Protein AF-A0AAV5RZG6-F1 (afdb_monomer)

InterPro domains:
  IPR038872 Putative glutathione transferase 3 [PTHR41807] (201-309)
  IPR060437 Glutathione transferase 3, N-terminal domain [PF27945] (36-92)

Foldseek 3Di:
DDDDDDDDDDDDDDDDDDDDPDPDDQDDQDFPPVDDLVVLVVVCVLVVVVDQPNVDDPVVSRVVVVVVCVPDPDDDPCPPRNVVCVVNVVVVVVSVVVVVPPDDDDDDDDDDDDDDDDDPDDVPPPPPPPPDPPVPPPPPPVVVVVVVVVVVVVVVVVVVVVCVVDLVNLVVVLVVVLVVLLVVCPVVDPCVVVVDDSVLLVVLCCCQQPVQLQVQQQVVVVVVPPPPDRGRQLSSLVRLLVSLVVLVVCVVVCVLVVLVVVVVVCVVPDDPPVVVVSSSSPSSNVSCVRCPCSSNVSSVVSNVSSVVVD

Structure (mmCIF, N/CA/C/O backbone):
data_AF-A0AAV5RZG6-F1
#
_entry.id   AF-A0AAV5RZG6-F1
#
loop_
_atom_site.group_PDB
_atom_site.id
_atom_site.type_symbol
_atom_site.label_atom_id
_atom_site.label_alt_id
_atom_site.label_comp_id
_atom_site.label_asym_id
_atom_site.label_entity_id
_atom_site.label_seq_id
_atom_site.pdbx_PDB_ins_code
_atom_site.Cartn_x
_atom_site.Cartn_y
_atom_site.Cartn_z
_atom_site.occupancy
_atom_site.B_iso_or_equiv
_atom_site.auth_seq_id
_atom_site.auth_comp_id
_atom_site.auth_asym_id
_atom_site.auth_atom_id
_atom_site.pdbx_PDB_model_num
ATOM 1 N N . MET A 1 1 ? 45.352 74.562 26.038 1.00 40.91 1 MET A N 1
ATOM 2 C CA . MET A 1 1 ? 44.281 75.303 26.742 1.00 40.91 1 MET A CA 1
ATOM 3 C C . MET A 1 1 ? 43.444 74.255 27.461 1.00 40.91 1 MET A C 1
ATOM 5 O O . MET A 1 1 ? 42.772 73.487 26.802 1.00 40.91 1 MET A O 1
ATOM 9 N N . SER A 1 2 ? 43.844 73.895 28.676 1.00 39.34 2 SER A N 1
ATOM 10 C CA . SER A 1 2 ? 43.357 74.455 29.948 1.00 39.34 2 SER A CA 1
ATOM 11 C C . SER A 1 2 ? 42.130 73.689 30.461 1.00 39.34 2 SER A C 1
ATOM 13 O O . SER A 1 2 ? 41.014 73.928 30.022 1.00 39.34 2 SER A O 1
ATOM 15 N N . SER A 1 3 ? 42.383 72.803 31.431 1.00 46.75 3 SER A N 1
ATOM 16 C CA . SER A 1 3 ? 41.514 72.546 32.599 1.00 46.75 3 SER A CA 1
ATOM 17 C C . SER A 1 3 ? 41.038 73.881 33.223 1.00 46.75 3 SER A C 1
ATOM 19 O O . SER A 1 3 ? 41.728 74.883 32.983 1.00 46.75 3 SER A O 1
ATOM 21 N N . PRO A 1 4 ? 39.961 73.961 34.050 1.00 56.34 4 PRO A N 1
ATOM 22 C CA . PRO A 1 4 ? 39.806 73.105 35.240 1.00 56.34 4 PRO A CA 1
ATOM 23 C C . PRO A 1 4 ? 38.386 72.823 35.806 1.00 56.34 4 PRO A C 1
ATOM 25 O O . PRO A 1 4 ? 37.400 73.483 35.503 1.00 56.34 4 PRO A O 1
ATOM 28 N N . ALA A 1 5 ? 38.382 71.808 36.680 1.00 47.78 5 ALA A N 1
ATOM 29 C CA . ALA A 1 5 ? 37.667 71.586 37.947 1.00 47.78 5 ALA A CA 1
ATOM 30 C C . ALA A 1 5 ? 36.503 72.497 38.390 1.00 47.78 5 ALA A C 1
ATOM 32 O O . ALA A 1 5 ? 36.637 73.720 38.407 1.00 47.78 5 ALA A O 1
ATOM 33 N N . LYS A 1 6 ? 35.488 71.875 39.022 1.00 49.34 6 LYS A N 1
ATOM 34 C CA . LYS A 1 6 ? 35.091 72.253 40.392 1.00 49.34 6 LYS A CA 1
ATOM 35 C C . LYS A 1 6 ? 34.255 71.185 41.113 1.00 49.34 6 LYS A C 1
ATOM 37 O O . LYS A 1 6 ? 33.192 70.796 40.643 1.00 49.34 6 LYS A O 1
ATOM 42 N N . ASP A 1 7 ? 34.757 70.790 42.278 1.00 44.44 7 ASP A N 1
ATOM 43 C CA . ASP A 1 7 ? 34.074 70.089 43.367 1.00 44.44 7 ASP A CA 1
ATOM 44 C C . ASP A 1 7 ? 32.885 70.893 43.910 1.00 44.44 7 ASP A C 1
ATOM 46 O O . ASP A 1 7 ? 32.952 72.122 43.899 1.00 44.44 7 ASP A O 1
ATOM 50 N N . THR A 1 8 ? 31.876 70.240 44.506 1.00 55.81 8 THR A N 1
ATOM 51 C CA . THR A 1 8 ? 31.272 70.684 45.784 1.00 55.81 8 THR A CA 1
ATOM 52 C C . THR A 1 8 ? 30.542 69.521 46.473 1.00 55.81 8 THR A C 1
ATOM 54 O O . THR A 1 8 ? 29.760 68.795 45.867 1.00 55.81 8 THR A O 1
ATOM 57 N N . SER A 1 9 ? 30.849 69.375 47.758 1.00 41.28 9 SER A N 1
ATOM 58 C CA . SER A 1 9 ? 30.349 68.441 48.763 1.00 41.28 9 SER A CA 1
ATOM 59 C C . SER A 1 9 ? 29.007 68.860 49.384 1.00 41.28 9 SER A C 1
ATOM 61 O O . SER A 1 9 ? 28.652 70.031 49.328 1.00 41.28 9 SER A O 1
ATOM 63 N N . MET A 1 10 ? 28.317 67.913 50.040 1.00 44.84 10 MET A N 1
ATOM 64 C CA . MET A 1 10 ? 27.645 68.012 51.362 1.00 44.84 10 MET A CA 1
ATOM 65 C C . MET A 1 10 ? 26.737 66.773 51.537 1.00 44.84 10 MET A C 1
ATOM 67 O O . MET A 1 10 ? 25.896 66.505 50.695 1.00 44.84 10 MET A O 1
ATOM 71 N N . SER A 1 11 ? 27.029 65.850 52.460 1.00 35.28 11 SER A N 1
ATOM 72 C CA . SER A 1 11 ? 26.719 65.892 53.904 1.00 35.28 11 SER A CA 1
ATOM 73 C C . SER A 1 11 ? 25.232 65.668 54.218 1.00 35.28 11 SER A C 1
ATOM 75 O O . SER A 1 11 ? 24.450 66.594 54.047 1.00 35.28 11 SER A O 1
ATOM 77 N N . ALA A 1 12 ? 24.877 64.499 54.775 1.00 36.50 12 ALA A N 1
ATOM 78 C CA . ALA A 1 12 ? 24.327 64.351 56.139 1.00 36.50 12 ALA A CA 1
ATOM 79 C C . ALA A 1 12 ? 23.533 63.039 56.355 1.00 36.50 12 ALA A C 1
ATOM 81 O O . ALA A 1 12 ? 22.759 62.621 55.505 1.00 36.50 12 ALA A O 1
ATOM 82 N N . ALA A 1 13 ? 23.679 62.519 57.582 1.00 38.66 13 ALA A N 1
ATOM 83 C CA . ALA A 1 13 ? 22.703 61.774 58.390 1.00 38.66 13 ALA A CA 1
ATOM 84 C C . ALA A 1 13 ? 22.398 60.285 58.089 1.00 38.66 13 ALA A C 1
ATOM 86 O O . ALA A 1 13 ? 21.570 59.935 57.260 1.00 38.66 13 ALA A O 1
ATOM 87 N N . SER A 1 14 ? 23.002 59.428 58.922 1.00 40.19 14 SER A N 1
ATOM 88 C CA . SER A 1 14 ? 22.380 58.230 59.526 1.00 40.19 14 SER A CA 1
ATOM 89 C C . SER A 1 14 ? 21.336 58.700 60.568 1.00 40.19 14 SER A C 1
ATOM 91 O O . SER A 1 14 ? 21.609 59.750 61.170 1.00 40.19 14 SER A O 1
ATOM 93 N N . PRO A 1 15 ? 20.172 58.041 60.804 1.00 46.91 15 PRO A N 1
ATOM 94 C CA . PRO A 1 15 ? 20.134 56.806 61.612 1.00 46.91 15 PRO A CA 1
ATOM 95 C C . PRO A 1 15 ? 18.955 55.819 61.372 1.00 46.91 15 PRO A C 1
ATOM 97 O O . PRO A 1 15 ? 17.968 56.142 60.720 1.00 46.91 15 PRO A O 1
ATOM 100 N N . ALA A 1 16 ? 19.065 54.675 62.063 1.00 36.16 16 ALA A N 1
ATOM 101 C CA . ALA A 1 16 ? 18.002 53.828 62.629 1.00 36.16 16 ALA A CA 1
ATOM 102 C C . ALA A 1 16 ? 17.304 52.774 61.741 1.00 36.16 16 ALA A C 1
ATOM 104 O O . ALA A 1 16 ? 16.459 53.075 60.905 1.00 36.16 16 ALA A O 1
ATOM 105 N N . ASP A 1 17 ? 17.672 51.516 62.012 1.00 38.97 17 ASP A N 1
ATOM 106 C CA . ASP A 1 17 ? 16.800 50.403 62.420 1.00 38.97 17 ASP A CA 1
ATOM 107 C C . ASP A 1 17 ? 15.308 50.479 62.047 1.00 38.97 17 ASP A C 1
ATOM 109 O O . ASP A 1 17 ? 14.550 51.242 62.645 1.00 38.97 17 ASP A O 1
ATOM 113 N N . ALA A 1 18 ? 14.879 49.580 61.156 1.00 39.88 18 ALA A N 1
ATOM 114 C CA . ALA A 1 18 ? 13.537 48.996 61.171 1.00 39.88 18 ALA A CA 1
ATOM 115 C C . ALA A 1 18 ? 13.514 47.683 60.363 1.00 39.88 18 ALA A C 1
ATOM 117 O O . ALA A 1 18 ? 13.636 47.683 59.140 1.00 39.88 18 ALA A O 1
ATOM 118 N N . ASP A 1 19 ? 13.375 46.581 61.097 1.00 35.12 19 ASP A N 1
ATOM 119 C CA . ASP A 1 19 ? 12.619 45.373 60.763 1.00 35.12 19 ASP A CA 1
ATOM 120 C C . ASP A 1 19 ? 12.849 44.702 59.399 1.00 35.12 19 ASP A C 1
ATOM 122 O O . ASP A 1 19 ? 12.161 44.929 58.403 1.00 35.12 19 ASP A O 1
ATOM 126 N N . SER A 1 20 ? 13.756 43.723 59.415 1.00 37.00 20 SER A N 1
ATOM 127 C CA . SER A 1 20 ? 13.771 42.603 58.478 1.00 37.00 20 SER A CA 1
ATOM 128 C C . SER A 1 20 ? 12.498 41.766 58.653 1.00 37.00 20 SER A C 1
ATOM 130 O O . SER A 1 20 ? 12.458 40.820 59.445 1.00 37.00 20 SER A O 1
ATOM 132 N N . ALA A 1 21 ? 11.453 42.121 57.910 1.00 37.81 21 ALA A N 1
ATOM 133 C CA . ALA A 1 21 ? 10.299 41.265 57.692 1.00 37.81 21 ALA A CA 1
ATOM 134 C C . ALA A 1 21 ? 10.756 40.019 56.918 1.00 37.81 21 ALA A C 1
ATOM 136 O O . ALA A 1 21 ? 10.977 40.046 55.708 1.00 37.81 21 ALA A O 1
ATOM 137 N N . SER A 1 22 ? 10.943 38.938 57.673 1.00 36.41 22 SER A N 1
ATOM 138 C CA . SER A 1 22 ? 11.091 37.574 57.185 1.00 36.41 22 SER A CA 1
ATOM 139 C C . SER A 1 22 ? 9.881 37.229 56.318 1.00 36.41 22 SER A C 1
ATOM 141 O O . SER A 1 22 ? 8.756 37.117 56.808 1.00 36.41 22 SER A O 1
ATOM 143 N N . SER A 1 23 ? 10.103 37.116 55.010 1.00 38.22 23 SER A N 1
ATOM 144 C CA . SER A 1 23 ? 9.117 36.602 54.071 1.00 38.22 23 SER A CA 1
ATOM 145 C C . SER A 1 23 ? 8.980 35.102 54.316 1.00 38.22 23 SER A C 1
ATOM 147 O O . SER A 1 23 ? 9.777 34.313 53.806 1.00 38.22 23 SER A O 1
ATOM 149 N N . ALA A 1 24 ? 7.995 34.716 55.126 1.00 38.19 24 ALA A N 1
ATOM 150 C CA . ALA A 1 24 ? 7.557 33.333 55.238 1.00 38.19 24 ALA A CA 1
ATOM 151 C C . ALA A 1 24 ? 7.278 32.799 53.823 1.00 38.19 24 ALA A C 1
ATOM 153 O O . ALA A 1 24 ? 6.441 33.347 53.101 1.00 38.19 24 ALA A O 1
ATOM 154 N N . SER A 1 25 ? 8.034 31.787 53.389 1.00 44.34 25 SER A N 1
ATOM 155 C CA . SER A 1 25 ? 7.847 31.188 52.071 1.00 44.34 25 SER A CA 1
ATOM 156 C C . SER A 1 25 ? 6.483 30.509 52.032 1.00 44.34 25 SER A C 1
ATOM 158 O O . SER A 1 25 ? 6.233 29.582 52.804 1.00 44.34 25 SER A O 1
ATOM 160 N N . ALA A 1 26 ? 5.615 30.978 51.137 1.00 48.66 26 ALA A N 1
ATOM 161 C CA . ALA A 1 26 ? 4.350 30.330 50.832 1.00 48.66 26 ALA A CA 1
ATOM 162 C C . ALA A 1 26 ? 4.581 28.841 50.490 1.00 48.66 26 ALA A C 1
ATOM 164 O O . ALA A 1 26 ? 5.621 28.504 49.911 1.00 48.66 26 ALA A O 1
ATOM 165 N N . PRO A 1 27 ? 3.644 27.944 50.841 1.00 49.84 27 PRO A N 1
ATOM 166 C CA . PRO A 1 27 ? 3.725 26.544 50.445 1.00 49.84 27 PRO A CA 1
ATOM 167 C C . PRO A 1 27 ? 3.861 26.445 48.923 1.00 49.84 27 PRO A C 1
ATOM 169 O O . PRO A 1 27 ? 3.192 27.163 48.178 1.00 49.84 27 PRO A O 1
ATOM 172 N N . ALA A 1 28 ? 4.780 25.591 48.468 1.00 55.75 28 ALA A N 1
ATOM 173 C CA . ALA A 1 28 ? 5.092 25.464 47.053 1.00 55.75 28 ALA A CA 1
ATOM 174 C C . ALA A 1 28 ? 3.819 25.103 46.259 1.00 55.75 28 ALA A C 1
ATOM 176 O O . ALA A 1 28 ? 3.110 24.173 46.658 1.00 55.75 28 ALA A O 1
ATOM 177 N N . PRO A 1 29 ? 3.523 25.810 45.153 1.00 64.44 29 PRO A N 1
ATOM 178 C CA . PRO A 1 29 ? 2.353 25.519 44.341 1.00 64.44 29 PRO A CA 1
ATOM 179 C C . PRO A 1 29 ? 2.438 24.087 43.806 1.00 64.44 29 PRO A C 1
ATOM 181 O O . PRO A 1 29 ? 3.504 23.617 43.390 1.00 64.44 29 PRO A O 1
ATOM 184 N N . TYR A 1 30 ? 1.308 23.380 43.842 1.00 74.75 30 TYR A N 1
ATOM 185 C CA . TYR A 1 30 ? 1.183 22.085 43.186 1.00 74.75 30 TYR A CA 1
ATOM 186 C C . TYR A 1 30 ? 1.532 22.247 41.707 1.00 74.75 30 TYR A C 1
ATOM 188 O O . TYR A 1 30 ? 1.052 23.173 41.064 1.00 74.75 30 TYR A O 1
ATOM 196 N N . SER A 1 31 ? 2.356 21.346 41.171 1.00 79.25 31 SER A N 1
ATOM 197 C CA . SER A 1 31 ? 2.855 21.473 39.804 1.00 79.25 31 SER A CA 1
ATOM 198 C C . SER A 1 31 ? 2.463 20.283 38.937 1.00 79.25 31 SER A C 1
ATOM 200 O O . SER A 1 31 ? 2.788 19.127 39.241 1.00 79.25 31 SER A O 1
ATOM 202 N N . PHE A 1 32 ? 1.879 20.565 37.771 1.00 87.94 32 PHE A N 1
ATOM 203 C CA . PHE A 1 32 ? 1.478 19.562 36.769 1.00 87.94 32 PHE A CA 1
ATOM 204 C C . PHE A 1 32 ? 2.663 18.930 36.004 1.00 87.94 32 PHE A C 1
ATOM 206 O O . PHE A 1 32 ? 2.512 18.321 34.943 1.00 87.94 32 PHE A O 1
ATOM 213 N N . LYS A 1 33 ? 3.889 19.021 36.537 1.00 88.19 33 LYS A N 1
ATOM 214 C CA . LYS A 1 33 ? 5.113 18.483 35.913 1.00 88.19 33 LYS A CA 1
ATOM 215 C C . LYS A 1 33 ? 5.059 16.981 35.632 1.00 88.19 33 LYS A C 1
ATOM 217 O O . LYS A 1 33 ? 5.720 16.534 34.693 1.00 88.19 33 LYS A O 1
ATOM 222 N N . HIS A 1 34 ? 4.285 16.213 36.392 1.00 88.75 34 HIS A N 1
ATOM 223 C CA . HIS A 1 34 ? 4.163 14.762 36.230 1.00 88.75 34 HIS A CA 1
ATOM 224 C C . HIS 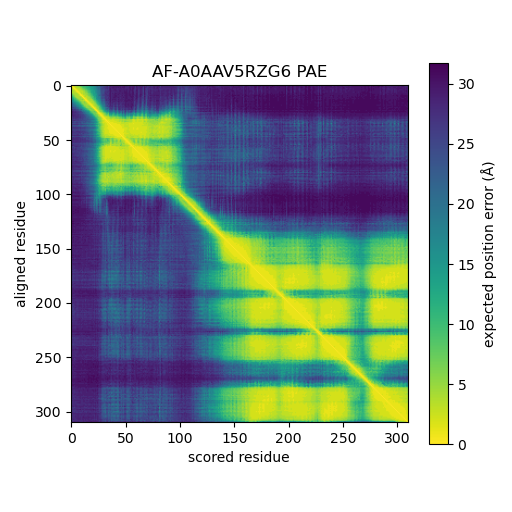A 1 34 ? 3.205 14.342 35.097 1.00 88.75 34 HIS A C 1
ATOM 226 O O . HIS A 1 34 ? 3.329 13.227 34.597 1.00 88.75 34 HIS A O 1
ATOM 232 N N . TRP A 1 35 ? 2.337 15.237 34.615 1.00 92.06 35 TRP A N 1
ATOM 233 C CA . TRP A 1 35 ? 1.329 14.929 33.592 1.00 92.06 35 TRP A CA 1
ATOM 234 C C . TRP A 1 35 ? 1.920 14.856 32.185 1.00 92.06 35 TRP A C 1
ATOM 236 O O . TRP A 1 35 ? 2.884 15.558 31.851 1.00 92.06 35 TRP A O 1
ATOM 246 N N . LYS A 1 36 ? 1.360 14.024 31.308 1.00 93.75 36 LYS A N 1
ATOM 247 C CA . LYS A 1 36 ? 1.762 13.982 29.891 1.00 93.75 36 LYS A CA 1
ATOM 248 C C . LYS A 1 36 ? 1.160 15.168 29.135 1.00 93.75 36 LYS A C 1
ATOM 250 O O . LYS A 1 36 ? 0.104 15.679 29.480 1.00 93.75 36 LYS A O 1
ATOM 255 N N . LYS A 1 37 ? 1.807 15.593 28.039 1.00 91.94 37 LYS A N 1
ATOM 256 C CA . LYS A 1 37 ? 1.306 16.713 27.212 1.00 91.94 37 LYS A CA 1
ATOM 257 C C . LYS A 1 37 ? -0.120 16.459 26.697 1.00 91.94 37 LYS A C 1
ATOM 259 O O . LYS A 1 37 ? -0.892 17.400 26.604 1.00 91.94 37 LYS A O 1
ATOM 264 N N . VAL A 1 38 ? -0.445 15.209 26.362 1.00 92.38 38 VAL A N 1
ATOM 265 C CA . VAL A 1 38 ? -1.776 14.829 25.860 1.00 92.38 38 VAL A CA 1
ATOM 266 C C . VAL A 1 38 ? -2.848 15.030 26.932 1.00 92.38 38 VAL A C 1
ATOM 268 O O . VAL A 1 38 ? -3.869 15.627 26.630 1.00 92.38 38 VAL A O 1
ATOM 271 N N . GLU A 1 39 ? -2.575 14.625 28.176 1.00 92.44 39 GLU A N 1
ATOM 272 C CA . GLU A 1 39 ? -3.487 14.792 29.321 1.00 92.44 39 GLU A CA 1
ATOM 273 C C . GLU A 1 39 ? -3.735 16.281 29.616 1.00 92.44 39 GLU A C 1
ATOM 275 O O . GLU A 1 39 ? -4.870 16.697 29.809 1.00 92.44 39 GLU A O 1
ATOM 280 N N . LEU A 1 40 ? -2.690 17.115 29.544 1.00 91.88 40 LEU A N 1
ATOM 281 C CA . LEU A 1 40 ? -2.829 18.569 29.705 1.00 91.88 40 LEU A CA 1
ATOM 282 C C . LEU A 1 40 ? -3.693 19.205 28.607 1.00 91.88 40 LEU A C 1
ATOM 284 O O . LEU A 1 40 ? -4.503 20.078 28.892 1.00 91.88 40 LEU A O 1
ATOM 288 N N . VAL A 1 41 ? -3.523 18.783 27.350 1.00 91.00 41 VAL A N 1
ATOM 289 C CA . VAL A 1 41 ? -4.341 19.287 26.234 1.00 91.00 41 VAL A CA 1
ATOM 290 C C . VAL A 1 41 ? -5.796 18.848 26.386 1.00 91.00 41 VAL A C 1
ATOM 292 O O . VAL A 1 41 ? -6.692 19.650 26.135 1.00 91.00 41 VAL A O 1
ATOM 295 N N . ASP A 1 42 ? -6.030 17.605 26.805 1.00 91.19 42 ASP A N 1
ATOM 296 C CA . ASP A 1 42 ? -7.378 17.078 27.019 1.00 91.19 42 ASP A CA 1
ATOM 297 C C . ASP A 1 42 ? -8.100 17.836 28.139 1.00 91.19 42 ASP A C 1
ATOM 299 O O . ASP A 1 42 ? -9.224 18.299 27.953 1.00 91.19 42 ASP A O 1
ATOM 303 N N . LEU A 1 43 ? -7.403 18.099 29.248 1.00 90.94 43 LEU A N 1
ATOM 304 C CA . LEU A 1 43 ? -7.918 18.912 30.347 1.00 90.94 43 LEU A CA 1
ATOM 305 C C . LEU A 1 43 ? -8.241 20.349 29.905 1.00 90.94 43 LEU A C 1
ATOM 307 O O . LEU A 1 43 ? -9.314 20.862 30.223 1.00 90.94 43 LEU A O 1
ATOM 311 N N . CYS A 1 44 ? -7.365 20.987 29.122 1.00 91.12 44 CYS A N 1
ATOM 312 C CA . CYS A 1 44 ? -7.633 22.317 28.569 1.00 91.12 44 CYS A CA 1
ATOM 313 C C . CYS A 1 44 ? -8.873 22.339 27.658 1.00 91.12 44 CYS A C 1
ATOM 315 O O . CYS A 1 44 ? -9.676 23.270 27.730 1.00 91.12 44 CYS A O 1
ATOM 317 N N . ASN A 1 45 ? -9.045 21.313 26.818 1.00 89.81 45 ASN A N 1
ATOM 318 C CA . ASN A 1 45 ? -10.220 21.182 25.954 1.00 89.81 45 ASN A CA 1
ATOM 319 C C . ASN A 1 45 ? -11.494 20.963 26.777 1.00 89.81 45 ASN A C 1
ATOM 321 O O . ASN A 1 45 ? -12.532 21.548 26.470 1.00 89.81 45 ASN A O 1
ATOM 325 N N . LYS A 1 46 ? -11.409 20.152 27.838 1.00 90.19 46 LYS A N 1
ATOM 326 C CA . LYS A 1 46 ? -12.520 19.860 28.750 1.00 90.19 46 LYS A CA 1
ATOM 327 C C . LYS A 1 46 ? -12.980 21.098 29.524 1.00 90.19 46 LYS A C 1
ATOM 329 O O . LYS A 1 46 ? -14.168 21.242 29.779 1.00 90.19 46 LYS A O 1
ATOM 334 N N . MET A 1 47 ? -12.063 22.012 29.848 1.00 87.38 47 MET A N 1
ATOM 335 C CA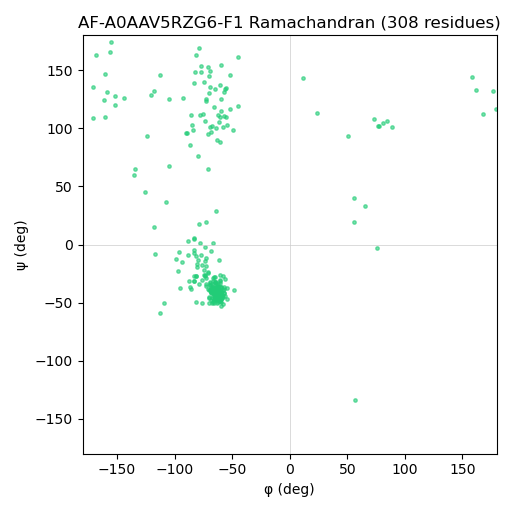 . MET A 1 47 ? -12.381 23.314 30.453 1.00 87.38 47 MET A CA 1
ATOM 336 C C . MET A 1 47 ? -12.796 24.389 29.433 1.00 87.38 47 MET A C 1
ATOM 338 O O . MET A 1 47 ? -13.000 25.537 29.813 1.00 87.38 47 MET A O 1
ATOM 342 N N . HIS A 1 48 ? -12.937 24.035 28.150 1.00 89.19 48 HIS A N 1
ATOM 343 C CA . HIS A 1 48 ? -13.321 24.951 27.071 1.00 89.19 48 HIS A CA 1
ATOM 344 C C . HIS A 1 48 ? -12.411 26.185 26.939 1.00 89.19 48 HIS A C 1
ATOM 346 O O . HIS A 1 48 ? -12.874 27.291 26.665 1.00 89.19 48 HIS A O 1
ATOM 352 N N . LEU A 1 49 ? -11.097 26.000 27.096 1.00 88.25 49 LEU A N 1
ATOM 353 C CA . LEU A 1 49 ? -10.121 27.055 26.827 1.00 88.25 49 LEU A CA 1
ATOM 354 C C . LEU A 1 49 ? -9.991 27.248 25.306 1.00 88.25 49 LEU A C 1
ATOM 356 O O . LEU A 1 49 ? -9.421 26.409 24.612 1.00 88.25 49 LEU A O 1
ATOM 360 N N . GLU A 1 50 ? -10.544 28.338 24.770 1.00 78.19 50 GLU A N 1
ATOM 361 C CA . GLU A 1 50 ? -10.591 28.583 23.316 1.00 78.19 50 GLU A CA 1
ATOM 362 C C . GLU A 1 50 ? -9.209 28.915 22.710 1.00 78.19 50 GLU A C 1
ATOM 364 O O . GLU A 1 50 ? -8.958 28.622 21.541 1.00 78.19 50 GLU A O 1
ATOM 369 N N . ASP A 1 51 ? -8.277 29.428 23.521 1.00 81.19 51 ASP A N 1
ATOM 370 C CA . ASP A 1 51 ? -6.963 29.923 23.085 1.00 81.19 51 ASP A CA 1
ATOM 371 C C . ASP A 1 51 ? -5.791 29.003 23.478 1.00 81.19 51 ASP A C 1
ATOM 373 O O . ASP A 1 51 ? -4.700 29.463 23.822 1.00 81.19 51 ASP A O 1
ATOM 377 N N . VAL A 1 52 ? -5.980 27.680 23.456 1.00 79.12 52 VAL A N 1
ATOM 378 C CA . VAL A 1 52 ? -4.920 26.751 23.886 1.00 79.12 52 VAL A CA 1
ATOM 379 C C . VAL A 1 52 ? -3.799 26.692 22.848 1.00 79.12 52 VAL A C 1
ATOM 381 O O . VAL A 1 52 ? -4.018 26.294 21.697 1.00 79.12 52 VAL A O 1
ATOM 384 N N . PRO A 1 53 ? -2.546 26.972 23.235 1.00 78.62 53 PRO A N 1
ATOM 385 C CA . PRO A 1 53 ? -1.422 26.876 22.324 1.00 78.62 53 PRO A CA 1
ATOM 386 C C . PRO A 1 53 ? -0.974 25.409 22.161 1.00 78.62 53 PRO A C 1
ATOM 388 O O . PRO A 1 53 ? 0.057 24.978 22.673 1.00 78.62 53 PRO A O 1
ATOM 391 N N . ILE A 1 54 ? -1.727 24.609 21.396 1.00 81.38 54 ILE A N 1
ATOM 392 C CA . ILE A 1 54 ? -1.501 23.153 21.210 1.00 81.38 54 ILE A CA 1
ATOM 393 C C . ILE A 1 54 ? -0.080 22.845 20.681 1.00 81.38 54 ILE A C 1
ATOM 395 O O . ILE A 1 54 ? 0.521 21.802 20.977 1.00 81.38 54 ILE A O 1
ATOM 399 N N . LYS A 1 55 ? 0.500 23.775 19.912 1.00 86.75 55 LYS A N 1
ATOM 400 C CA . LYS A 1 55 ? 1.846 23.647 19.330 1.00 86.75 55 LYS A CA 1
ATOM 401 C C . LYS A 1 55 ? 2.979 23.955 20.313 1.00 86.75 55 LYS A C 1
ATOM 403 O O . LYS A 1 55 ? 4.116 23.584 20.028 1.00 86.75 55 LYS A O 1
ATOM 408 N N . GLU A 1 56 ? 2.691 24.557 21.463 1.00 90.75 56 GLU A N 1
ATOM 409 C CA . GLU A 1 56 ? 3.720 25.003 22.402 1.00 90.75 56 GLU A CA 1
ATOM 410 C C . GLU A 1 56 ? 4.308 23.871 23.253 1.00 90.75 56 GLU A C 1
ATOM 412 O O . GLU A 1 56 ? 3.866 22.711 23.248 1.00 90.75 56 GLU A O 1
ATOM 417 N N . LYS A 1 57 ? 5.393 24.198 23.956 1.00 92.06 57 LYS A N 1
ATOM 418 C CA . LYS A 1 57 ? 6.088 23.274 24.859 1.00 92.06 57 LYS A CA 1
ATOM 419 C C . LYS A 1 57 ? 5.230 22.983 26.092 1.00 92.06 57 LY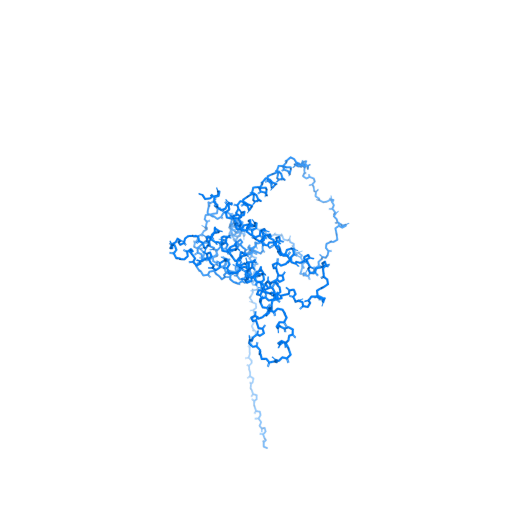S A C 1
ATOM 421 O O . LYS A 1 57 ? 4.522 23.851 26.582 1.00 92.06 57 LYS A O 1
ATOM 426 N N . LYS A 1 58 ? 5.381 21.777 26.653 1.00 92.50 58 LYS A N 1
ATOM 427 C CA . LYS A 1 58 ? 4.682 21.328 27.875 1.00 92.50 58 LYS A CA 1
ATOM 428 C C . LYS A 1 58 ? 4.750 22.348 29.024 1.00 92.50 58 LYS A C 1
ATOM 430 O O . LYS A 1 58 ? 3.754 22.528 29.700 1.00 92.50 58 LYS A O 1
ATOM 435 N N . ALA A 1 59 ? 5.891 23.013 29.221 1.00 91.38 59 ALA A N 1
ATOM 436 C CA . ALA A 1 59 ? 6.049 24.020 30.273 1.00 91.38 59 ALA A CA 1
ATOM 437 C C . ALA A 1 59 ? 5.070 25.200 30.124 1.00 91.38 59 ALA A C 1
ATOM 439 O O . ALA A 1 59 ? 4.452 25.589 31.102 1.00 91.38 59 ALA A O 1
ATOM 440 N N . VAL A 1 60 ? 4.862 25.684 28.894 1.00 90.94 60 VAL A N 1
ATOM 441 C CA . VAL A 1 60 ? 3.941 26.794 28.597 1.00 90.94 60 VAL A CA 1
ATOM 442 C C . VAL A 1 60 ? 2.488 26.377 28.830 1.00 90.94 60 VAL A C 1
ATOM 444 O O . VAL A 1 60 ? 1.698 27.165 29.330 1.00 90.94 60 VAL A O 1
ATOM 447 N N . LEU A 1 61 ? 2.133 25.125 28.507 1.00 89.94 61 LEU A N 1
ATOM 448 C CA . LEU A 1 61 ? 0.795 24.598 28.803 1.00 89.94 61 LEU A CA 1
ATOM 449 C C . LEU A 1 61 ? 0.535 24.504 30.310 1.00 89.94 61 LEU A C 1
ATOM 451 O O . LEU A 1 61 ? -0.588 24.739 30.732 1.00 89.94 61 LEU A O 1
ATOM 455 N N . ILE A 1 62 ? 1.553 24.145 31.098 1.00 91.88 62 ILE A N 1
ATOM 456 C CA . ILE A 1 62 ? 1.435 24.067 32.558 1.00 91.88 62 ILE A CA 1
ATOM 457 C C . ILE A 1 62 ? 1.212 25.463 33.142 1.00 91.88 62 ILE A C 1
ATOM 459 O O . ILE A 1 62 ? 0.255 25.636 33.882 1.00 91.88 62 ILE A O 1
ATOM 463 N N . GLU A 1 63 ? 2.033 26.448 32.763 1.00 91.25 63 GLU A N 1
ATOM 464 C CA . GLU A 1 63 ? 1.880 27.836 33.230 1.00 91.25 63 GLU A CA 1
ATOM 465 C C . GLU A 1 63 ? 0.504 28.403 32.857 1.00 91.25 63 GLU A C 1
ATOM 467 O O . GLU A 1 63 ? -0.198 28.926 33.712 1.00 91.25 63 GLU A O 1
ATOM 472 N N . PHE A 1 64 ? 0.064 28.208 31.609 1.00 91.00 64 PHE A N 1
ATOM 473 C CA . PHE A 1 64 ? -1.250 28.668 31.150 1.00 91.00 64 PHE A CA 1
ATOM 474 C C . PHE A 1 64 ? -2.414 28.029 31.922 1.00 91.00 64 PHE A C 1
ATOM 476 O O . PHE A 1 64 ? -3.400 28.696 32.238 1.00 91.00 64 PHE A O 1
ATOM 483 N N . LEU A 1 65 ? -2.309 26.731 32.217 1.00 90.44 65 LEU A N 1
ATOM 484 C CA . LEU A 1 65 ? -3.321 25.994 32.966 1.00 90.44 65 LEU A CA 1
ATOM 485 C C . LEU A 1 65 ? -3.360 26.430 34.437 1.00 90.44 65 LEU A C 1
ATOM 487 O O . LEU A 1 65 ? -4.443 26.650 34.973 1.00 90.44 65 LEU A O 1
ATOM 491 N N . GLU A 1 66 ? -2.196 26.568 35.076 1.00 90.00 66 GLU A N 1
ATOM 492 C CA . GLU A 1 66 ? -2.069 27.043 36.458 1.00 90.00 66 GLU A CA 1
ATOM 493 C C . GLU A 1 66 ? -2.632 28.467 36.587 1.00 90.00 66 GLU A C 1
ATOM 495 O O . GLU A 1 66 ? -3.498 28.698 37.429 1.00 90.00 66 GLU A O 1
ATOM 500 N N . ASP A 1 67 ? -2.247 29.385 35.696 1.00 89.44 67 ASP A N 1
ATOM 501 C CA . ASP A 1 67 ? -2.762 30.760 35.664 1.00 89.44 67 ASP A CA 1
ATOM 502 C C . ASP A 1 67 ? -4.291 30.800 35.526 1.00 89.44 67 ASP A C 1
ATOM 504 O O . ASP A 1 67 ? -4.961 31.573 36.217 1.00 89.44 67 ASP A O 1
ATOM 508 N N . HIS A 1 68 ? -4.867 29.946 34.671 1.00 88.62 68 HIS A N 1
ATOM 509 C CA . HIS A 1 68 ? -6.318 29.868 34.516 1.00 88.62 68 HIS A CA 1
ATOM 510 C C . HIS A 1 68 ? -7.008 29.327 35.774 1.00 88.62 68 HIS A C 1
ATOM 512 O O . HIS A 1 68 ? -8.007 29.894 36.214 1.00 88.62 68 HIS A O 1
ATOM 518 N N . LEU A 1 69 ? -6.469 28.263 36.378 1.00 88.38 69 LEU A N 1
ATOM 519 C CA . LEU A 1 69 ? -7.006 27.672 37.606 1.00 88.38 69 LEU A CA 1
ATOM 520 C C . LEU A 1 69 ? -6.961 28.647 38.789 1.00 88.38 69 LEU A C 1
ATOM 522 O O . LEU A 1 69 ? -7.905 28.678 39.576 1.00 88.38 69 LEU A O 1
ATOM 526 N N . TYR A 1 70 ? -5.923 29.481 38.891 1.00 86.31 70 TYR A N 1
ATOM 527 C CA . TYR A 1 70 ? -5.835 30.527 39.916 1.00 86.31 70 TYR A CA 1
ATOM 528 C C . TYR A 1 70 ? -6.751 31.730 39.652 1.00 86.31 70 TYR A C 1
ATOM 530 O O . TYR A 1 70 ? -7.144 32.414 40.595 1.00 86.31 70 TYR A O 1
ATOM 538 N N . ALA A 1 71 ? -7.100 32.004 38.393 1.00 87.25 71 ALA A N 1
ATOM 539 C CA . ALA A 1 71 ? -7.984 33.111 38.023 1.00 87.25 71 ALA A CA 1
ATOM 540 C C . ALA A 1 71 ? -9.483 32.792 38.181 1.00 87.25 71 ALA A C 1
ATOM 542 O O . ALA A 1 71 ? -10.319 33.693 38.058 1.00 87.25 71 ALA A O 1
ATOM 543 N N . LEU A 1 72 ? -9.844 31.528 38.423 1.00 85.25 72 LEU A N 1
ATOM 544 C CA . LEU A 1 72 ? -11.237 31.104 38.526 1.00 85.25 72 LEU A CA 1
ATOM 545 C C . LEU A 1 72 ? -11.907 31.670 39.796 1.00 85.25 72 LEU A C 1
ATOM 547 O O . LEU A 1 72 ? -11.336 31.614 40.883 1.00 85.25 72 LEU A O 1
ATOM 551 N N . PRO A 1 73 ? -13.144 32.199 39.695 1.00 78.44 73 PRO A N 1
ATOM 552 C CA . PRO A 1 73 ? -13.830 32.867 40.805 1.00 78.44 73 PRO A CA 1
ATOM 553 C C . PRO A 1 73 ? -14.339 31.909 41.896 1.00 78.44 73 PRO A C 1
ATOM 555 O O . PRO A 1 73 ? -14.923 32.361 42.880 1.00 78.44 73 PRO A O 1
ATOM 558 N N . GLY A 1 74 ? -14.160 30.597 41.727 1.00 77.06 74 GLY A N 1
ATOM 559 C CA . GLY A 1 74 ? -14.570 29.586 42.693 1.00 77.06 74 GLY A CA 1
ATOM 560 C C . GLY A 1 74 ? -13.999 28.203 42.371 1.00 77.06 74 GLY A C 1
ATOM 561 O O . GLY A 1 74 ? -13.546 27.975 41.247 1.00 77.06 74 GLY A O 1
ATOM 562 N N . PRO A 1 75 ? -14.011 27.281 43.351 1.00 75.81 75 PRO A N 1
ATOM 563 C CA . PRO A 1 75 ? -13.544 25.916 43.154 1.00 75.81 75 PRO A CA 1
ATOM 564 C C . PRO A 1 75 ? -14.438 25.194 42.142 1.00 75.81 75 PRO A C 1
ATOM 566 O O . PRO A 1 75 ? -15.666 25.277 42.217 1.00 75.81 75 PRO A O 1
ATOM 569 N N . LEU A 1 76 ? -13.816 24.496 41.191 1.00 81.25 76 LEU A N 1
ATOM 570 C CA . LEU A 1 76 ? -14.538 23.639 40.253 1.00 81.25 76 LEU A CA 1
ATOM 571 C C . LEU A 1 76 ? -15.059 22.398 40.982 1.00 81.25 76 LEU A C 1
ATOM 573 O O . LEU A 1 76 ? -14.467 21.954 41.967 1.00 81.25 76 LEU A O 1
ATOM 577 N N . ASP A 1 77 ? -16.148 21.823 40.474 1.00 80.69 77 ASP A N 1
ATOM 578 C CA . ASP A 1 77 ? -16.661 20.549 40.969 1.00 80.69 77 ASP A CA 1
ATOM 579 C C . ASP A 1 77 ? -15.700 19.412 40.578 1.00 80.69 77 ASP A C 1
ATOM 581 O O . ASP A 1 77 ? -15.640 18.956 39.429 1.00 80.69 77 ASP A O 1
ATOM 585 N N . THR A 1 78 ? -14.897 18.987 41.551 1.00 80.69 78 THR A N 1
ATOM 586 C CA . THR A 1 78 ? -13.924 17.904 41.406 1.00 80.69 78 THR A CA 1
ATOM 587 C C . THR A 1 78 ? -14.545 16.521 41.591 1.00 80.69 78 THR A C 1
ATOM 589 O O . THR A 1 78 ? -13.861 15.530 41.352 1.00 80.69 78 THR A O 1
ATOM 592 N N . GLU A 1 79 ? -15.812 16.405 41.999 1.00 77.00 79 GLU A N 1
ATOM 593 C CA . GLU A 1 79 ? -16.451 15.102 42.217 1.00 77.00 79 GLU A CA 1
ATOM 594 C C . GLU A 1 79 ? -17.053 14.538 40.929 1.00 77.00 79 GLU A C 1
ATOM 596 O O . GLU A 1 79 ? -16.964 13.332 40.688 1.00 77.00 79 GLU A O 1
ATOM 601 N N . VAL A 1 80 ? -17.635 15.401 40.091 1.00 73.38 80 VAL A N 1
ATOM 602 C CA . VAL A 1 80 ? -18.377 14.978 38.892 1.00 73.38 80 VAL A CA 1
ATOM 603 C C . VAL A 1 80 ? -17.635 15.325 37.605 1.00 73.38 80 VAL A C 1
ATOM 605 O O . VAL A 1 80 ? -17.427 14.453 36.757 1.00 73.38 80 VAL A O 1
ATOM 608 N N . ASP A 1 81 ? -17.190 16.573 37.463 1.00 76.25 81 ASP A N 1
ATOM 609 C CA . ASP A 1 81 ? -16.728 17.076 36.168 1.00 76.25 81 ASP A CA 1
ATOM 610 C C . ASP A 1 81 ? -15.206 16.971 36.007 1.00 76.25 81 ASP A C 1
ATOM 612 O O . ASP A 1 81 ? -14.717 16.611 34.930 1.00 76.25 81 ASP A O 1
ATOM 616 N N . PHE A 1 82 ? -14.432 17.206 37.074 1.00 86.50 82 PHE A N 1
ATOM 617 C CA . PHE A 1 82 ? -12.964 17.260 37.005 1.00 86.50 82 PHE A CA 1
ATOM 618 C C . PHE A 1 82 ? -12.267 16.466 38.129 1.00 86.50 82 PHE A C 1
ATOM 620 O O . PHE A 1 82 ? -11.534 17.051 38.932 1.00 86.50 82 PHE A O 1
ATOM 627 N N . PRO A 1 83 ? -12.410 15.124 38.168 1.00 81.94 83 PRO A N 1
ATOM 628 C CA . PRO A 1 83 ? -11.797 14.281 39.205 1.00 81.94 83 PRO A CA 1
ATOM 629 C C . PRO A 1 83 ? -10.269 14.359 39.235 1.00 81.94 83 PRO A C 1
ATOM 631 O O . PRO A 1 83 ? -9.643 14.167 40.275 1.00 81.94 83 PRO A O 1
ATOM 634 N N . GLU A 1 84 ? -9.658 14.686 38.103 1.00 83.44 84 GLU A N 1
ATOM 635 C CA . GLU A 1 84 ? -8.209 14.778 37.954 1.00 83.44 84 GLU A CA 1
ATOM 636 C C . GLU A 1 84 ? -7.625 16.043 38.614 1.00 83.44 84 GLU A C 1
ATOM 638 O O . GLU A 1 84 ? -6.454 16.066 38.987 1.00 83.44 84 GLU A O 1
ATOM 643 N N . LEU A 1 85 ? -8.445 17.085 38.817 1.00 85.00 85 LEU A N 1
ATOM 644 C CA . LEU A 1 85 ? -8.053 18.319 39.508 1.00 85.00 85 LEU A CA 1
ATOM 645 C C . LEU A 1 85 ? -8.145 18.203 41.035 1.00 85.00 85 LEU A C 1
ATOM 647 O O . LEU A 1 85 ? -7.737 19.123 41.745 1.00 85.00 85 LEU A O 1
ATOM 651 N N . ARG A 1 86 ? -8.640 17.077 41.562 1.00 82.94 86 ARG A N 1
ATOM 652 C CA . ARG A 1 86 ? -8.825 16.864 43.002 1.00 82.94 8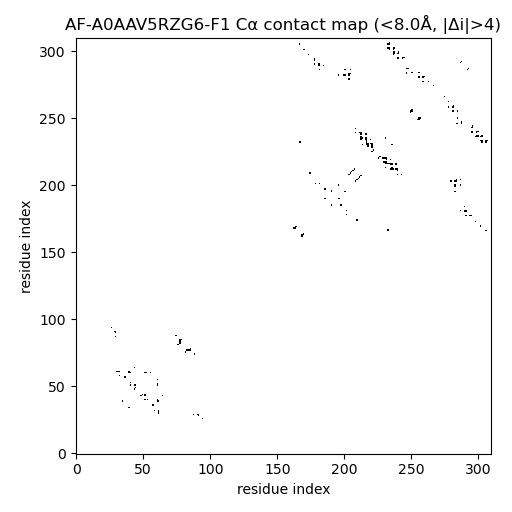6 ARG A CA 1
ATOM 653 C C . ARG A 1 86 ? -7.541 17.097 43.796 1.00 82.94 86 ARG A C 1
ATOM 655 O O . ARG A 1 86 ? -7.553 17.848 44.761 1.00 82.94 86 ARG A O 1
ATOM 662 N N . SER A 1 87 ? -6.415 16.549 43.340 1.00 81.31 87 SER A N 1
ATOM 663 C CA . SER A 1 87 ? -5.126 16.745 44.014 1.00 81.31 87 SER A CA 1
ATOM 664 C C . SER A 1 87 ? -4.653 18.199 44.006 1.00 81.31 87 SER A C 1
ATOM 666 O O . SER A 1 87 ? -4.005 18.624 44.956 1.00 81.31 87 SER A O 1
ATOM 668 N N . PHE A 1 88 ? -4.976 18.971 42.962 1.00 83.94 88 PHE A N 1
ATOM 669 C CA . PHE A 1 88 ? -4.649 20.398 42.908 1.00 83.94 88 PHE A CA 1
ATOM 670 C C . PHE A 1 88 ? -5.464 21.175 43.950 1.00 83.94 88 PHE A C 1
ATOM 672 O O . PHE A 1 88 ? -4.891 21.899 44.767 1.00 83.94 88 PHE A O 1
ATOM 679 N N . PHE A 1 89 ? -6.784 20.964 43.978 1.00 81.94 89 PHE A N 1
ATOM 680 C CA . PHE A 1 89 ? -7.669 21.675 44.900 1.00 81.94 89 PHE A CA 1
ATOM 681 C C . PHE A 1 89 ? -7.463 21.271 46.366 1.00 81.94 89 PHE A C 1
ATOM 683 O O . PHE A 1 89 ? -7.431 22.151 47.228 1.00 81.94 89 PHE A O 1
ATOM 690 N N . ASP A 1 90 ? -7.211 19.989 46.646 1.00 80.50 90 ASP A N 1
ATOM 691 C CA . ASP A 1 90 ? -6.885 19.493 47.991 1.00 80.50 90 ASP A CA 1
ATOM 692 C C . ASP A 1 90 ? -5.615 20.175 48.538 1.00 80.50 90 ASP A C 1
ATOM 694 O O . ASP A 1 90 ? -5.573 20.594 49.698 1.00 80.50 90 ASP A O 1
ATOM 698 N N . HIS A 1 91 ? -4.596 20.380 47.691 1.00 77.06 91 HIS A N 1
ATOM 699 C CA . HIS A 1 91 ? -3.381 21.110 48.068 1.00 77.06 91 HIS A CA 1
ATOM 700 C C . HIS A 1 91 ? -3.628 22.609 48.295 1.00 77.06 91 HIS A C 1
ATOM 702 O O . HIS A 1 91 ? -3.080 23.177 49.245 1.00 77.06 91 HIS A O 1
ATOM 708 N N . THR A 1 92 ? -4.463 23.257 47.475 1.00 74.88 92 THR A N 1
ATOM 709 C CA . THR A 1 92 ? -4.799 24.681 47.663 1.00 74.88 92 THR A CA 1
ATOM 710 C C . THR A 1 92 ? -5.642 24.931 48.914 1.00 74.88 92 THR A C 1
ATOM 712 O O . THR A 1 92 ? -5.327 25.844 49.675 1.00 74.88 92 THR A O 1
ATOM 715 N N . GLN A 1 93 ? -6.637 24.082 49.203 1.00 67.94 93 GLN A N 1
ATOM 716 C CA . GLN A 1 93 ? -7.461 24.200 50.412 1.00 67.94 93 GLN A CA 1
ATOM 717 C C . GLN A 1 93 ? -6.650 23.929 51.681 1.00 67.94 93 GLN A C 1
ATOM 719 O O . GLN A 1 93 ? -6.844 24.596 52.698 1.00 67.94 93 GLN A O 1
ATOM 724 N N . TYR A 1 94 ? -5.706 22.983 51.637 1.00 57.97 94 TYR A N 1
ATOM 725 C CA . TYR A 1 94 ? -4.793 22.746 52.753 1.00 57.97 94 TYR A CA 1
ATOM 726 C C . TYR A 1 94 ? -3.899 23.968 53.017 1.00 57.97 94 TYR A C 1
ATOM 728 O O . TYR A 1 94 ? -3.764 24.392 54.162 1.00 57.97 94 TYR A O 1
ATOM 736 N N . SER A 1 95 ? -3.352 24.590 51.968 1.00 57.72 95 SER A N 1
ATOM 737 C CA . SER A 1 95 ? -2.561 25.826 52.073 1.00 57.72 95 SER A CA 1
ATOM 738 C C . SER A 1 95 ? -3.358 26.991 52.677 1.00 57.72 95 SER A C 1
ATOM 740 O O . SER A 1 95 ? -2.856 27.699 53.550 1.00 57.72 95 SER A O 1
ATOM 742 N N . GLU A 1 96 ? -4.602 27.188 52.241 1.00 59.28 96 GLU A N 1
ATOM 743 C CA . GLU A 1 96 ? -5.463 28.281 52.713 1.00 59.28 96 GLU A CA 1
ATOM 744 C C . GLU A 1 96 ? -5.906 28.079 54.176 1.00 59.28 96 GLU A C 1
ATOM 746 O O . GLU A 1 96 ? -5.942 29.023 54.967 1.00 59.28 96 GLU A O 1
ATOM 751 N N . ASN A 1 97 ? -6.133 26.827 54.586 1.00 54.50 97 ASN A N 1
ATOM 752 C CA . ASN A 1 97 ? -6.442 26.477 55.974 1.00 54.50 97 ASN A CA 1
ATOM 753 C C . ASN A 1 97 ? -5.225 26.587 56.909 1.00 54.50 97 ASN A C 1
ATOM 755 O O . ASN A 1 97 ? -5.379 26.996 58.060 1.00 54.50 97 ASN A O 1
ATOM 759 N N . VAL A 1 98 ? -4.012 26.288 56.430 1.00 54.56 98 VAL A N 1
ATOM 760 C CA . VAL A 1 98 ? -2.767 26.482 57.199 1.00 54.56 98 VAL A CA 1
ATOM 761 C C . VAL A 1 98 ? -2.458 27.975 57.371 1.00 54.56 98 VAL A C 1
ATOM 763 O O . VAL A 1 98 ? -2.099 28.401 58.471 1.00 54.56 98 VAL A O 1
ATOM 766 N N . ALA A 1 99 ? -2.692 28.803 56.348 1.00 51.28 99 ALA A N 1
ATOM 767 C CA . ALA A 1 99 ? -2.543 30.259 56.454 1.00 51.28 99 ALA A CA 1
ATOM 768 C C . ALA A 1 99 ? -3.483 30.882 57.509 1.00 51.28 99 ALA A C 1
ATOM 770 O O . ALA A 1 99 ? -3.106 31.845 58.174 1.00 51.28 99 ALA A O 1
ATOM 771 N N . ASN A 1 100 ? -4.661 30.288 57.732 1.00 47.53 100 ASN A N 1
ATOM 772 C CA . ASN A 1 100 ? -5.631 30.747 58.732 1.00 47.53 100 ASN A CA 1
ATOM 773 C C . ASN A 1 100 ? -5.431 30.159 60.145 1.00 47.53 100 ASN A C 1
ATOM 775 O O . ASN A 1 100 ? -6.070 30.632 61.085 1.00 47.53 100 ASN A O 1
ATOM 779 N N . HIS A 1 101 ? -4.547 29.169 60.333 1.00 43.16 101 HIS A N 1
ATOM 780 C CA . HIS A 1 101 ? -4.357 28.470 61.617 1.00 43.16 101 HIS A CA 1
ATOM 781 C C . HIS A 1 101 ? -2.941 28.629 62.223 1.00 43.16 101 HIS A C 1
ATOM 783 O O . HIS A 1 101 ? -2.576 27.923 63.162 1.00 43.16 101 HIS A O 1
ATOM 789 N N . THR A 1 102 ? -2.124 29.582 61.763 1.00 41.34 102 THR A N 1
ATOM 790 C CA . THR A 1 102 ? -0.746 29.750 62.275 1.00 41.34 102 THR A CA 1
ATOM 791 C C . THR A 1 102 ? -0.604 30.961 63.213 1.00 41.34 102 THR A C 1
ATOM 793 O O . THR A 1 102 ? 0.060 31.946 62.906 1.00 41.34 102 THR A O 1
ATOM 796 N N . LEU A 1 103 ? -1.236 30.870 64.390 1.00 45.16 103 LEU A N 1
ATOM 797 C CA . LEU A 1 103 ? -0.901 31.621 65.614 1.00 45.16 103 LEU A CA 1
ATOM 798 C C . LEU A 1 103 ? -0.915 30.656 66.814 1.00 45.16 103 LEU A C 1
ATOM 800 O O . LEU A 1 103 ? -1.704 30.821 67.736 1.00 45.16 103 LEU A O 1
ATOM 804 N N . HIS A 1 104 ? -0.085 29.615 66.796 1.00 40.94 104 HIS A N 1
ATOM 805 C CA . HIS A 1 104 ? 0.562 29.123 68.014 1.00 40.94 104 HIS A CA 1
ATOM 806 C C . HIS A 1 104 ? 1.621 28.066 67.694 1.00 40.94 104 HIS A C 1
ATOM 808 O O . HIS A 1 104 ? 1.380 27.130 66.942 1.00 40.94 104 HIS A O 1
ATOM 814 N N . ASP A 1 105 ? 2.747 28.250 68.372 1.00 34.69 105 ASP A N 1
ATOM 815 C CA . ASP A 1 105 ? 3.835 27.317 68.642 1.00 34.69 105 ASP A CA 1
ATOM 816 C C . ASP A 1 105 ? 4.893 27.076 67.557 1.00 34.69 105 ASP A C 1
ATOM 818 O O . ASP A 1 105 ? 4.739 26.363 66.570 1.00 34.69 105 ASP A O 1
ATOM 822 N N . ALA A 1 106 ? 6.038 27.693 67.854 1.00 38.16 106 ALA A N 1
ATOM 823 C CA . ALA A 1 106 ? 7.349 27.457 67.297 1.00 38.16 106 ALA A CA 1
ATOM 824 C C . ALA A 1 106 ? 8.043 26.277 67.998 1.00 38.16 106 ALA A C 1
ATOM 826 O O . ALA A 1 106 ? 8.040 26.210 69.226 1.00 38.16 106 ALA A O 1
ATOM 827 N N . ALA A 1 107 ? 8.712 25.432 67.215 1.00 37.62 107 ALA A N 1
ATOM 828 C CA . ALA A 1 107 ? 9.996 24.786 67.520 1.00 37.62 107 ALA A CA 1
ATOM 829 C C . ALA A 1 107 ? 10.466 24.088 66.227 1.00 37.62 107 ALA A C 1
ATOM 831 O O . ALA A 1 107 ? 9.754 23.246 65.693 1.00 37.62 107 ALA A O 1
ATOM 832 N N . SER A 1 108 ? 11.510 24.611 65.579 1.00 36.72 108 SER A N 1
ATOM 833 C CA . SER A 1 108 ? 12.859 24.012 65.580 1.00 36.72 108 SER A CA 1
ATOM 834 C C . SER A 1 108 ? 12.980 22.795 64.656 1.00 36.72 108 SER A C 1
ATOM 836 O O . SER A 1 108 ? 12.528 21.711 64.997 1.00 36.72 108 SER A O 1
ATOM 838 N N . ASP A 1 109 ? 13.574 22.965 63.477 1.00 36.31 109 ASP A N 1
ATOM 839 C CA . ASP A 1 109 ? 14.990 22.637 63.254 1.00 36.31 109 ASP A CA 1
ATOM 840 C C . ASP A 1 109 ? 15.356 22.863 61.780 1.00 36.31 109 ASP A C 1
ATOM 842 O O . ASP A 1 109 ? 14.635 22.488 60.854 1.00 36.31 109 ASP A O 1
ATOM 846 N N . GLU A 1 110 ? 16.473 23.558 61.597 1.00 42.19 110 GLU A N 1
ATOM 847 C CA . GLU A 1 110 ? 17.136 23.801 60.324 1.00 42.19 110 GLU A CA 1
ATOM 848 C C . GLU A 1 110 ? 17.844 22.520 59.869 1.00 42.19 110 GLU A C 1
ATOM 850 O O . GLU A 1 110 ? 18.506 21.878 60.677 1.00 42.19 110 GLU A O 1
ATOM 855 N N . ASP A 1 111 ? 17.791 22.197 58.574 1.00 38.00 111 ASP A N 1
ATOM 856 C CA . ASP A 1 111 ? 19.035 21.878 57.876 1.00 38.00 111 ASP A CA 1
ATOM 857 C C . ASP A 1 111 ? 18.923 21.993 56.352 1.00 38.00 111 ASP A C 1
ATOM 859 O O . ASP A 1 111 ? 17.886 21.795 55.716 1.00 38.00 111 ASP A O 1
ATOM 863 N N . SER A 1 112 ? 20.059 22.394 55.808 1.00 42.78 112 SER A N 1
ATOM 864 C CA . SER A 1 112 ? 20.350 22.844 54.457 1.00 42.78 112 SER A CA 1
ATOM 865 C C . SER A 1 112 ? 20.580 21.671 53.488 1.00 42.78 112 SER A C 1
ATOM 867 O O . SER A 1 112 ? 21.130 20.647 53.871 1.00 42.78 112 SER A O 1
ATOM 869 N N . GLU A 1 113 ? 20.228 21.818 52.208 1.00 40.44 113 GLU A N 1
ATOM 870 C CA . GLU A 1 113 ? 21.215 21.940 51.118 1.00 40.44 113 GLU A CA 1
ATOM 871 C C . GLU A 1 113 ? 20.646 21.655 49.717 1.00 40.44 113 GLU A C 1
ATOM 873 O O . GLU A 1 113 ? 19.975 20.677 49.400 1.00 40.44 113 GLU A O 1
ATOM 878 N N . ASN A 1 114 ? 21.028 22.590 48.863 1.00 39.38 114 ASN A N 1
ATOM 879 C CA . ASN A 1 114 ? 20.995 22.645 47.419 1.00 39.38 114 ASN A CA 1
ATOM 880 C C . ASN A 1 114 ? 22.023 21.668 46.812 1.00 39.38 114 ASN A C 1
ATOM 882 O O . ASN A 1 114 ? 23.188 21.767 47.175 1.00 39.38 114 ASN A O 1
ATOM 886 N N . ALA A 1 115 ? 21.651 20.813 45.849 1.00 39.75 115 ALA A N 1
ATOM 887 C CA . ALA A 1 115 ? 22.504 20.488 44.692 1.00 39.75 115 ALA A CA 1
ATOM 888 C C . ALA A 1 115 ? 21.858 19.470 43.742 1.00 39.75 115 ALA A C 1
ATOM 890 O O . ALA A 1 115 ? 21.691 18.287 44.032 1.00 39.75 115 ALA A O 1
ATOM 891 N N . SER A 1 116 ? 21.618 19.939 42.523 1.00 49.47 116 SER A N 1
ATOM 892 C CA . SER A 1 116 ? 21.497 19.128 41.323 1.00 49.47 116 SER A CA 1
ATOM 893 C C . SER A 1 116 ? 22.786 18.337 41.059 1.00 49.47 116 SER A C 1
ATOM 895 O O . SER A 1 116 ? 23.812 18.919 40.706 1.00 49.47 116 SER A O 1
ATOM 897 N N . ALA A 1 117 ? 22.727 17.012 41.137 1.00 40.84 117 ALA A N 1
ATOM 898 C CA . ALA A 1 117 ? 23.687 16.139 40.473 1.00 40.84 117 ALA A CA 1
ATOM 899 C C . ALA A 1 117 ? 23.017 14.803 40.150 1.00 40.84 117 ALA A C 1
ATOM 901 O O . ALA A 1 117 ? 22.416 14.168 41.012 1.00 40.84 117 ALA A O 1
ATOM 902 N N . ALA A 1 118 ? 23.116 14.396 38.886 1.00 52.75 118 ALA A N 1
ATOM 903 C CA . ALA A 1 118 ? 22.662 13.109 38.388 1.00 52.75 118 ALA A CA 1
ATOM 904 C C . ALA A 1 118 ? 23.290 11.969 39.207 1.00 52.75 118 ALA A C 1
ATOM 906 O O . ALA A 1 118 ? 24.461 11.637 39.024 1.00 52.75 118 ALA A O 1
ATOM 907 N N . SER A 1 119 ? 22.514 11.373 40.113 1.00 44.75 119 SER A N 1
ATOM 908 C CA . SER A 1 119 ? 22.914 10.154 40.799 1.00 44.75 119 SER A CA 1
ATOM 909 C C . SER A 1 119 ? 22.524 8.961 39.929 1.00 44.75 119 SER A C 1
ATOM 911 O O . SER A 1 119 ? 21.360 8.645 39.700 1.00 44.75 119 SER A O 1
ATOM 913 N N . THR A 1 120 ? 23.536 8.284 39.399 1.00 54.09 120 THR A N 1
ATOM 914 C CA . THR A 1 120 ? 23.430 6.874 39.032 1.00 54.09 120 THR A CA 1
ATOM 915 C C . THR A 1 120 ? 23.033 6.108 40.291 1.00 54.09 120 THR A C 1
ATOM 917 O O . THR A 1 120 ? 23.871 5.876 41.166 1.00 54.09 120 THR A O 1
ATOM 920 N N . THR A 1 121 ? 21.753 5.766 40.415 1.00 50.25 121 THR A N 1
ATOM 921 C CA . THR A 1 121 ? 21.218 4.966 41.518 1.00 50.25 121 THR A CA 1
ATOM 922 C C . THR A 1 121 ? 21.882 3.594 41.508 1.00 50.25 121 THR A C 1
ATOM 924 O O . THR A 1 121 ? 21.634 2.741 40.659 1.00 50.25 121 THR A O 1
ATOM 927 N N . ASN A 1 122 ? 22.794 3.395 42.455 1.00 59.03 122 ASN A N 1
ATOM 928 C CA . ASN A 1 122 ? 23.433 2.117 42.707 1.00 59.03 122 ASN A CA 1
ATOM 929 C C . ASN A 1 122 ? 22.517 1.312 43.641 1.00 59.03 122 ASN A C 1
ATOM 931 O O . ASN A 1 122 ? 22.457 1.578 44.840 1.00 59.03 122 ASN A O 1
ATOM 935 N N . TYR A 1 123 ? 21.789 0.343 43.080 1.00 61.19 123 TYR A N 1
ATOM 936 C CA . TYR A 1 123 ? 20.777 -0.470 43.774 1.00 61.19 123 TYR A CA 1
ATOM 937 C C . TYR A 1 123 ? 21.337 -1.406 44.869 1.00 61.19 123 TYR A C 1
ATOM 939 O O . TYR A 1 123 ? 20.577 -2.114 45.521 1.00 61.19 123 TYR A O 1
ATOM 947 N N . ASN A 1 124 ? 22.651 -1.404 45.121 1.00 65.62 124 ASN A N 1
ATOM 948 C CA . ASN A 1 124 ? 23.305 -2.283 46.102 1.00 65.62 124 ASN A CA 1
ATOM 949 C C . ASN A 1 124 ? 23.272 -1.789 47.564 1.00 65.62 124 ASN A C 1
ATOM 951 O O . ASN A 1 124 ? 23.868 -2.425 48.430 1.00 65.62 124 ASN A O 1
ATOM 955 N N . LYS A 1 125 ? 22.595 -0.674 47.865 1.00 53.97 125 LYS A N 1
ATOM 956 C CA . LYS A 1 125 ? 22.376 -0.188 49.242 1.00 53.97 125 LYS A CA 1
ATOM 957 C C . LYS A 1 125 ? 20.892 0.048 49.543 1.00 53.97 125 LYS A C 1
ATOM 959 O O . LYS A 1 125 ? 20.525 1.063 50.124 1.00 53.97 125 LYS A O 1
ATOM 964 N N . LEU A 1 126 ? 20.034 -0.894 49.152 1.00 59.19 126 LEU A N 1
ATOM 965 C CA . LEU A 1 126 ? 18.688 -0.989 49.723 1.00 59.19 126 LEU A CA 1
ATOM 966 C C . LEU A 1 126 ? 18.825 -1.396 51.195 1.00 59.19 126 LEU A C 1
ATOM 968 O O . LEU A 1 126 ? 19.142 -2.542 51.511 1.00 59.19 126 LEU A O 1
ATOM 972 N N . ASN A 1 127 ? 18.679 -0.423 52.092 1.00 57.66 127 ASN A N 1
ATOM 973 C CA . ASN A 1 127 ? 18.744 -0.638 53.528 1.00 57.66 127 ASN A CA 1
ATOM 974 C C . ASN A 1 127 ? 17.334 -0.967 54.046 1.00 57.66 127 ASN A C 1
ATOM 976 O O . ASN A 1 127 ? 16.539 -0.071 54.293 1.00 57.66 127 ASN A O 1
ATOM 980 N N . PHE A 1 128 ? 17.018 -2.255 54.194 1.00 67.62 128 PHE A N 1
ATOM 981 C CA . PHE A 1 128 ? 15.704 -2.747 54.651 1.00 67.62 128 PHE A CA 1
ATOM 982 C C . PHE A 1 128 ? 15.494 -2.654 56.174 1.00 67.62 128 PHE A C 1
ATOM 984 O O . PHE A 1 128 ? 14.662 -3.363 56.730 1.00 67.62 128 PHE A O 1
ATOM 991 N N . SER A 1 129 ? 16.298 -1.858 56.880 1.00 70.44 129 SER A N 1
ATOM 992 C CA . SER A 1 129 ? 16.344 -1.882 58.347 1.00 70.44 129 SER A CA 1
ATOM 993 C C . SER A 1 129 ? 15.468 -0.829 59.037 1.00 70.44 129 SER A C 1
ATOM 995 O O . SER A 1 129 ? 15.321 -0.903 60.254 1.00 70.44 129 SER A O 1
ATOM 997 N N . GLU A 1 130 ? 14.847 0.098 58.298 1.00 58.59 130 GLU A N 1
ATOM 998 C CA . GLU A 1 130 ? 14.086 1.220 58.885 1.00 58.59 130 GLU A CA 1
ATOM 999 C C . GLU A 1 130 ? 12.588 1.254 58.566 1.00 58.59 130 GLU A C 1
ATOM 1001 O O . GLU A 1 130 ? 11.848 2.012 59.195 1.00 58.59 130 GLU A O 1
ATOM 1006 N N . GLU A 1 131 ? 12.093 0.400 57.671 1.00 58.22 131 GLU A N 1
ATOM 1007 C CA . GLU A 1 131 ? 10.654 0.306 57.441 1.00 58.22 131 GLU A CA 1
ATOM 1008 C C . GLU A 1 131 ? 10.057 -0.638 58.490 1.00 58.22 131 GLU A C 1
ATOM 1010 O O . GLU A 1 131 ? 10.171 -1.863 58.403 1.00 58.22 131 GLU A O 1
ATOM 1015 N N . LYS A 1 132 ? 9.479 -0.051 59.551 1.00 60.50 132 LYS A N 1
ATOM 1016 C CA . LYS A 1 132 ? 8.615 -0.767 60.499 1.00 60.50 132 LYS A CA 1
ATOM 1017 C C . LYS A 1 132 ? 7.668 -1.632 59.681 1.00 60.50 132 LYS A C 1
ATOM 1019 O O . LYS A 1 132 ? 6.903 -1.084 58.896 1.00 60.50 132 LYS A O 1
ATOM 1024 N N . ALA A 1 133 ? 7.739 -2.946 59.882 1.00 60.41 133 ALA A N 1
ATOM 1025 C CA . ALA A 1 133 ? 6.843 -3.910 59.272 1.00 60.41 133 ALA A CA 1
ATOM 1026 C C . ALA A 1 133 ? 5.395 -3.449 59.484 1.00 60.41 133 ALA A C 1
ATOM 1028 O O . ALA A 1 133 ? 4.826 -3.619 60.562 1.00 60.41 133 ALA A O 1
ATOM 1029 N N . ALA A 1 134 ? 4.812 -2.809 58.471 1.00 63.06 134 ALA A N 1
ATOM 1030 C CA . ALA A 1 134 ? 3.378 -2.832 58.319 1.00 63.06 134 ALA A CA 1
ATOM 1031 C C . ALA A 1 134 ? 3.068 -4.316 58.117 1.00 63.06 134 ALA A C 1
ATOM 1033 O O . ALA A 1 134 ? 3.503 -4.901 57.126 1.00 63.06 134 ALA A O 1
ATOM 1034 N N . ASP A 1 135 ? 2.412 -4.937 59.098 1.00 64.25 135 ASP A N 1
ATOM 1035 C CA . ASP A 1 135 ? 1.993 -6.348 59.119 1.00 64.25 135 ASP A CA 1
ATOM 1036 C C . ASP A 1 135 ? 0.963 -6.677 58.013 1.00 64.25 135 ASP A C 1
ATOM 1038 O O . ASP A 1 135 ? 0.123 -7.565 58.162 1.00 64.25 135 ASP A O 1
ATOM 1042 N N . GLU A 1 136 ? 0.988 -5.965 56.886 1.00 71.12 136 GLU A N 1
ATOM 1043 C CA . GLU A 1 136 ? 0.216 -6.331 55.717 1.00 71.12 136 GLU A CA 1
ATOM 1044 C C . GLU A 1 136 ? 0.947 -7.475 55.007 1.00 71.12 136 GLU A C 1
ATOM 1046 O O . GLU A 1 136 ? 2.057 -7.294 54.492 1.00 71.12 136 GLU A O 1
ATOM 1051 N N . PRO A 1 137 ? 0.375 -8.691 55.004 1.00 71.50 137 PRO A N 1
ATOM 1052 C CA . PRO A 1 137 ? 0.986 -9.809 54.317 1.00 71.50 137 PRO A CA 1
ATOM 1053 C C . PRO A 1 137 ? 1.118 -9.438 52.844 1.00 71.50 137 PRO A C 1
ATOM 1055 O O . PRO A 1 137 ? 0.132 -9.088 52.199 1.00 71.50 137 PRO A O 1
ATOM 1058 N N . PHE A 1 138 ? 2.340 -9.527 52.317 1.00 68.75 138 PHE A N 1
ATOM 1059 C CA . PHE A 1 138 ? 2.626 -9.375 50.895 1.00 68.75 138 PHE A CA 1
ATOM 1060 C C . PHE A 1 138 ? 1.860 -10.455 50.119 1.00 68.75 138 PHE A C 1
ATOM 1062 O O . PHE A 1 138 ? 2.330 -11.577 49.914 1.00 68.75 138 PHE A O 1
ATOM 1069 N N . LEU A 1 139 ? 0.621 -10.136 49.757 1.00 77.62 139 LEU A N 1
ATOM 1070 C CA . LEU A 1 139 ? -0.295 -11.030 49.079 1.00 77.62 139 LEU A CA 1
ATOM 1071 C C . LEU A 1 139 ? -0.062 -10.819 47.591 1.00 77.62 139 LEU A C 1
ATOM 1073 O O . LEU A 1 139 ? -0.529 -9.862 46.978 1.00 77.62 139 LEU A O 1
ATOM 1077 N N . PHE A 1 140 ? 0.771 -11.686 47.021 1.00 77.06 140 PHE A N 1
ATOM 1078 C CA . PHE A 1 140 ? 1.036 -11.661 45.594 1.00 77.06 140 PHE A CA 1
ATOM 1079 C C . PHE A 1 140 ? -0.252 -12.085 44.878 1.00 77.06 140 PHE A C 1
ATOM 1081 O O . PHE A 1 140 ? -0.550 -13.277 44.773 1.00 77.06 140 PHE A O 1
ATOM 1088 N N . ASN A 1 141 ? -1.037 -11.107 44.421 1.00 84.75 141 ASN A N 1
ATOM 1089 C CA . ASN A 1 141 ? -2.287 -11.315 43.690 1.00 84.75 141 ASN A CA 1
ATOM 1090 C C . ASN A 1 141 ? -2.008 -11.857 42.276 1.00 84.75 141 ASN A C 1
ATOM 1092 O O . ASN A 1 141 ? -2.281 -11.209 41.267 1.00 84.75 141 ASN A O 1
ATOM 1096 N N . LEU A 1 142 ? -1.457 -13.073 42.180 1.00 89.31 142 LEU A N 1
ATOM 1097 C CA . LEU A 1 142 ? -1.228 -13.759 40.903 1.00 89.31 142 LEU A CA 1
ATOM 1098 C C . LEU A 1 142 ? -2.514 -13.858 40.095 1.00 89.31 142 LEU A C 1
ATOM 1100 O O . LEU A 1 142 ? -2.482 -13.712 38.881 1.00 89.31 142 LEU A O 1
ATOM 1104 N N . GLN A 1 143 ? -3.640 -14.088 40.768 1.00 88.12 143 GLN A N 1
ATOM 1105 C CA . GLN A 1 143 ? -4.937 -14.210 40.119 1.00 88.12 143 GLN A CA 1
ATOM 1106 C C . GLN A 1 143 ? -5.354 -12.915 39.411 1.00 88.12 143 GLN A C 1
ATOM 1108 O O . GLN A 1 143 ? -5.847 -12.975 38.288 1.00 88.12 143 GLN A O 1
ATOM 1113 N N . GLU A 1 144 ? -5.098 -11.758 40.022 1.00 89.56 144 GLU A N 1
ATOM 1114 C CA . GLU A 1 144 ? -5.360 -10.448 39.416 1.00 89.56 144 GLU A CA 1
ATOM 1115 C C . GLU A 1 144 ? -4.455 -10.239 38.198 1.00 89.56 144 GLU A C 1
ATOM 1117 O O . GLU A 1 144 ? -4.941 -9.982 37.104 1.00 89.56 144 GLU A O 1
ATOM 1122 N N . ARG A 1 145 ? -3.153 -10.531 38.329 1.00 89.62 145 ARG A N 1
ATOM 1123 C CA . ARG A 1 145 ? -2.203 -10.431 37.207 1.00 89.62 145 ARG A CA 1
ATOM 1124 C C . ARG A 1 145 ? -2.513 -11.378 36.049 1.00 89.62 145 ARG A C 1
ATOM 1126 O O . ARG A 1 145 ? -2.345 -10.997 34.897 1.00 89.62 145 ARG A O 1
ATOM 1133 N N . PHE A 1 146 ? -2.952 -12.606 36.320 1.00 94.94 146 PHE A N 1
ATOM 1134 C CA . PHE A 1 146 ? -3.389 -13.518 35.261 1.00 94.94 146 PHE A CA 1
ATOM 1135 C C . PHE A 1 146 ? -4.657 -13.011 34.575 1.00 94.94 146 PHE A C 1
ATOM 1137 O O . PHE A 1 146 ? -4.756 -13.131 33.357 1.00 94.94 146 PHE A O 1
ATOM 1144 N N . THR A 1 147 ? -5.586 -12.421 35.330 1.00 94.88 147 THR A N 1
ATOM 1145 C CA . THR A 1 147 ? -6.804 -11.821 34.769 1.00 94.88 147 THR A CA 1
ATOM 1146 C C . THR A 1 147 ? -6.450 -10.635 33.870 1.00 94.88 147 THR A C 1
ATOM 1148 O O . THR A 1 147 ? -6.863 -10.628 32.715 1.00 94.88 147 THR A O 1
ATOM 1151 N N . ASP A 1 148 ? -5.556 -9.742 34.312 1.00 94.75 148 ASP A N 1
ATOM 1152 C CA . ASP A 1 148 ? -5.046 -8.621 33.504 1.00 94.75 148 ASP A CA 1
ATOM 1153 C C . ASP A 1 148 ? -4.415 -9.093 32.184 1.00 94.75 148 ASP A C 1
ATOM 1155 O O . ASP A 1 148 ? -4.650 -8.517 31.121 1.00 94.75 148 ASP A O 1
ATOM 1159 N N . ILE A 1 149 ? -3.595 -10.152 32.230 1.00 94.31 149 ILE A N 1
ATOM 1160 C CA . ILE A 1 149 ? -2.944 -10.702 31.031 1.00 94.31 149 ILE A CA 1
ATOM 1161 C C . ILE A 1 149 ? -3.988 -11.283 30.073 1.00 94.31 149 ILE A C 1
ATOM 1163 O O . ILE A 1 149 ? -3.875 -11.091 28.860 1.00 94.31 149 ILE A O 1
ATOM 1167 N N . VAL A 1 150 ? -4.992 -11.992 30.593 1.00 96.06 150 VAL A N 1
ATOM 1168 C CA . VAL A 1 150 ? -6.075 -12.568 29.785 1.00 96.06 150 VAL A CA 1
ATOM 1169 C C . VAL A 1 150 ? -6.906 -11.464 29.136 1.00 96.06 150 VAL A C 1
ATOM 1171 O O . VAL A 1 150 ? -7.136 -11.529 27.928 1.00 96.06 150 VAL A O 1
ATOM 1174 N N . ASP A 1 151 ? -7.284 -10.432 29.885 1.00 95.50 151 ASP A N 1
ATOM 1175 C CA . ASP A 1 151 ? -8.076 -9.311 29.375 1.00 95.50 151 ASP A CA 1
ATOM 1176 C C . ASP A 1 151 ? -7.298 -8.498 28.333 1.00 95.50 151 ASP A C 1
ATOM 1178 O O . ASP A 1 151 ? -7.821 -8.212 27.254 1.00 95.50 151 ASP A O 1
ATOM 1182 N N . CYS A 1 152 ? -6.012 -8.230 28.575 1.00 93.56 152 CYS A N 1
ATOM 1183 C CA . CYS A 1 152 ? -5.128 -7.584 27.603 1.00 93.56 152 CYS A CA 1
ATOM 1184 C C . CYS A 1 152 ? -4.969 -8.425 26.325 1.00 93.56 152 CYS A C 1
ATOM 1186 O O . CYS A 1 152 ? -5.033 -7.902 25.211 1.00 93.56 152 CYS A O 1
ATOM 1188 N N . THR A 1 153 ? -4.826 -9.748 26.461 1.00 93.44 153 THR A N 1
ATOM 1189 C CA . THR A 1 153 ? -4.738 -10.662 25.310 1.00 93.44 153 THR A CA 1
ATOM 1190 C C . THR A 1 153 ? -6.042 -10.683 24.518 1.00 93.44 153 THR A C 1
ATOM 1192 O O . THR A 1 153 ? -6.013 -10.673 23.286 1.00 93.44 153 THR A O 1
ATOM 1195 N N . LYS A 1 154 ? -7.190 -10.677 25.203 1.00 95.00 154 LYS A N 1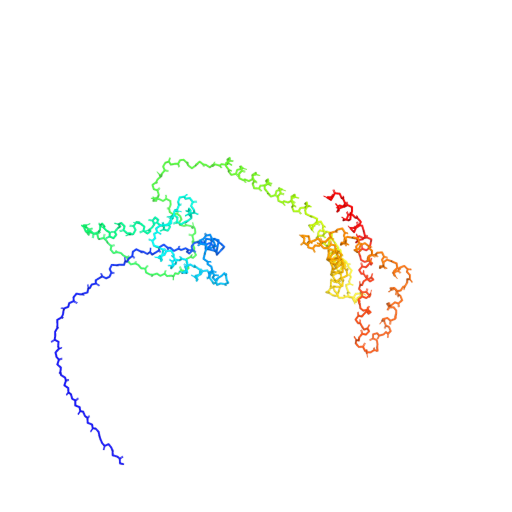
ATOM 1196 C CA . LYS A 1 154 ? -8.512 -10.616 24.576 1.00 95.00 154 LYS A CA 1
ATOM 1197 C C . LYS A 1 154 ? -8.694 -9.310 23.807 1.00 95.00 154 LYS A C 1
ATOM 1199 O O . LYS A 1 154 ? -9.069 -9.359 22.640 1.00 95.00 154 LYS A O 1
ATOM 1204 N N . GLN A 1 155 ? -8.352 -8.176 24.414 1.00 93.62 155 GLN A N 1
ATOM 1205 C CA . GLN A 1 155 ? -8.436 -6.867 23.768 1.00 93.62 155 GLN A CA 1
ATOM 1206 C C . GLN A 1 155 ? -7.499 -6.768 22.558 1.00 93.62 155 GLN A C 1
ATOM 1208 O O . GLN A 1 155 ? -7.882 -6.243 21.516 1.00 93.62 155 GLN A O 1
ATOM 1213 N N . LEU A 1 156 ? -6.279 -7.307 22.652 1.00 91.81 156 LEU A N 1
ATOM 1214 C CA . LEU A 1 156 ? -5.355 -7.355 21.518 1.00 91.81 156 LEU A CA 1
ATOM 1215 C C . LEU A 1 156 ? -5.916 -8.226 20.390 1.00 91.81 156 LEU A C 1
ATOM 1217 O O . LEU A 1 156 ? -5.827 -7.839 19.229 1.00 91.81 156 LEU A O 1
ATOM 1221 N N . ASN A 1 157 ? -6.526 -9.365 20.716 1.00 93.50 157 ASN A N 1
ATOM 1222 C CA . ASN A 1 157 ? -7.159 -10.233 19.729 1.00 93.50 157 ASN A CA 1
ATOM 1223 C C . ASN A 1 157 ? -8.356 -9.557 19.038 1.00 93.50 157 ASN A C 1
ATOM 1225 O O . ASN A 1 157 ? -8.447 -9.617 17.815 1.00 93.50 157 ASN A O 1
ATOM 1229 N N . GLU A 1 158 ? -9.228 -8.883 19.791 1.00 91.75 158 GLU A N 1
ATOM 1230 C CA . GLU A 1 158 ? -10.346 -8.100 19.241 1.00 91.75 158 GLU A CA 1
ATOM 1231 C C . GLU A 1 158 ? -9.830 -6.974 18.334 1.00 91.75 158 GLU A C 1
ATOM 1233 O O . GLU A 1 158 ? -10.246 -6.875 17.185 1.00 91.75 158 GLU A O 1
ATOM 1238 N N . ASN A 1 159 ? -8.814 -6.224 18.769 1.00 86.38 159 ASN A N 1
ATOM 1239 C CA . ASN A 1 159 ? -8.195 -5.175 17.954 1.00 86.38 159 ASN A CA 1
ATOM 1240 C C . ASN A 1 159 ? -7.547 -5.717 16.673 1.00 86.38 159 ASN A C 1
ATOM 1242 O O . ASN A 1 159 ? -7.622 -5.084 15.622 1.00 86.38 159 ASN A O 1
ATOM 1246 N N . VAL A 1 160 ? -6.883 -6.874 16.740 1.00 84.62 160 VAL A N 1
ATOM 1247 C CA . VAL A 1 160 ? -6.286 -7.528 15.566 1.00 84.62 160 VAL A CA 1
ATOM 1248 C C . VAL A 1 160 ? -7.376 -8.008 14.613 1.00 84.62 160 VAL A C 1
ATOM 1250 O O . VAL A 1 160 ? -7.241 -7.844 13.400 1.00 84.62 160 VAL A O 1
ATOM 1253 N N . GLN A 1 161 ? -8.464 -8.563 15.142 1.00 85.06 161 GLN A N 1
ATOM 1254 C CA . GLN A 1 161 ? -9.617 -8.975 14.353 1.00 85.06 161 GLN A CA 1
ATOM 1255 C C . GLN A 1 161 ? -10.276 -7.775 13.664 1.00 85.06 161 GLN A C 1
ATOM 1257 O O . GLN A 1 161 ? -10.505 -7.837 12.458 1.00 85.06 161 GLN A O 1
ATOM 1262 N N . ASP A 1 162 ? -10.503 -6.675 14.378 1.00 85.31 162 ASP A N 1
ATOM 1263 C CA . ASP A 1 162 ? -11.067 -5.440 13.823 1.00 85.31 162 ASP A CA 1
ATOM 1264 C C . ASP A 1 162 ? -10.134 -4.826 12.777 1.00 85.31 162 ASP A C 1
ATO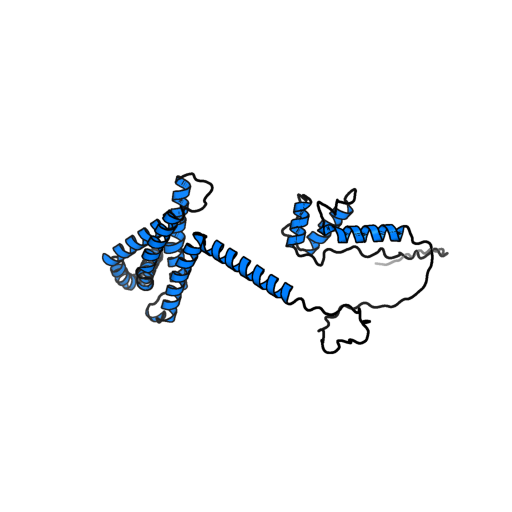M 1266 O O . ASP A 1 162 ? -10.566 -4.412 11.697 1.00 85.31 162 ASP A O 1
ATOM 1270 N N . PHE A 1 163 ? -8.827 -4.847 13.045 1.00 79.25 163 PHE A N 1
ATOM 1271 C CA . PHE A 1 163 ? -7.820 -4.395 12.098 1.00 79.25 163 PHE A CA 1
ATOM 1272 C C . PHE A 1 163 ? -7.852 -5.223 10.811 1.00 79.25 163 PHE A C 1
ATOM 1274 O O . PHE A 1 163 ? -7.902 -4.642 9.729 1.00 79.25 163 PHE A O 1
ATOM 1281 N N . PHE A 1 164 ? -7.882 -6.556 10.891 1.00 79.31 164 PHE A N 1
ATOM 1282 C CA . PHE A 1 164 ? -7.991 -7.424 9.711 1.00 79.31 164 PHE A CA 1
ATOM 1283 C C . PHE A 1 164 ? -9.369 -7.382 9.044 1.00 79.31 164 PHE A C 1
ATOM 1285 O O . PHE A 1 164 ? -9.464 -7.655 7.847 1.00 79.31 164 PHE A O 1
ATOM 1292 N N . SER A 1 165 ? -10.416 -7.012 9.782 1.00 83.12 165 SER A N 1
ATOM 1293 C CA . SER A 1 165 ? -11.758 -6.799 9.239 1.00 83.12 165 SER A CA 1
ATOM 1294 C C . SER A 1 165 ? -11.849 -5.520 8.406 1.00 83.12 165 SER A C 1
ATOM 1296 O O . SER A 1 165 ? -12.772 -5.377 7.601 1.00 83.12 165 SER A O 1
ATOM 1298 N N . SER A 1 166 ? -10.905 -4.589 8.562 1.00 89.06 166 SER A N 1
ATOM 1299 C CA . SER A 1 166 ? -10.843 -3.401 7.720 1.00 89.06 166 SER A CA 1
ATOM 1300 C C . SER A 1 166 ? -10.351 -3.752 6.318 1.00 89.06 166 SER A C 1
ATOM 1302 O O . SER A 1 166 ? -9.261 -4.284 6.102 1.00 89.06 166 SER A O 1
ATOM 1304 N N . LEU A 1 167 ? -11.146 -3.378 5.322 1.00 88.44 167 LEU A N 1
ATOM 1305 C CA . LEU A 1 167 ? -10.841 -3.586 3.908 1.00 88.44 167 LEU A CA 1
ATOM 1306 C C . LEU A 1 167 ? -9.540 -2.872 3.485 1.00 88.44 167 LEU A C 1
ATOM 1308 O O . LEU A 1 167 ? -8.766 -3.367 2.657 1.00 88.44 167 LEU A O 1
ATOM 1312 N N . ILE A 1 168 ? -9.248 -1.736 4.122 1.00 88.94 168 ILE A N 1
ATOM 1313 C CA . ILE A 1 168 ? -7.997 -0.995 3.930 1.00 88.94 168 ILE A CA 1
ATOM 1314 C C . ILE A 1 168 ? -6.804 -1.867 4.335 1.00 88.94 168 ILE A C 1
ATOM 1316 O O . ILE A 1 168 ? -5.830 -1.953 3.588 1.00 88.94 168 ILE A O 1
ATOM 1320 N N . THR A 1 169 ? -6.897 -2.583 5.456 1.00 91.19 169 THR A N 1
ATOM 1321 C CA . THR A 1 169 ? -5.835 -3.478 5.935 1.00 91.19 169 THR A CA 1
ATOM 1322 C C . THR A 1 169 ? -5.554 -4.606 4.955 1.00 91.19 169 THR A C 1
ATOM 1324 O O . THR A 1 169 ? -4.393 -4.885 4.662 1.00 91.19 169 THR A O 1
ATOM 1327 N N . ILE A 1 170 ? -6.595 -5.229 4.397 1.00 91.81 170 ILE A N 1
ATOM 1328 C CA . ILE A 1 170 ? -6.437 -6.287 3.386 1.00 91.81 170 ILE A CA 1
ATOM 1329 C C . ILE A 1 170 ? -5.704 -5.737 2.155 1.00 91.81 170 ILE A C 1
ATOM 1331 O O . ILE A 1 170 ? -4.782 -6.368 1.635 1.00 91.81 170 ILE A O 1
ATOM 1335 N N . THR A 1 171 ? -6.051 -4.521 1.730 1.00 92.12 171 THR A N 1
ATOM 1336 C CA . THR A 1 171 ? -5.386 -3.844 0.608 1.00 92.12 171 THR A CA 1
ATOM 1337 C C . THR A 1 171 ? -3.910 -3.559 0.912 1.00 92.12 171 THR A C 1
ATOM 1339 O O . THR A 1 171 ? -3.046 -3.831 0.075 1.00 92.12 171 THR A O 1
ATOM 1342 N N . VAL A 1 172 ? -3.598 -3.071 2.118 1.00 93.38 172 VAL A N 1
ATOM 1343 C CA . VAL A 1 172 ? -2.217 -2.844 2.585 1.00 93.38 172 VAL A CA 1
ATOM 1344 C C . VAL A 1 172 ? -1.436 -4.156 2.657 1.00 93.38 172 VAL A C 1
ATOM 1346 O O . VAL A 1 172 ? -0.268 -4.197 2.269 1.00 93.38 172 VAL A O 1
ATOM 1349 N N . LEU A 1 173 ? -2.065 -5.249 3.090 1.00 95.25 173 LEU A N 1
ATOM 1350 C CA . LEU A 1 173 ? -1.447 -6.573 3.130 1.00 95.25 173 LEU A CA 1
ATOM 1351 C C . LEU A 1 173 ? -1.083 -7.054 1.721 1.00 95.25 173 LEU A C 1
ATOM 1353 O O . LEU A 1 173 ? 0.055 -7.469 1.500 1.00 95.25 173 LEU A O 1
ATOM 1357 N N . PHE A 1 174 ? -1.990 -6.931 0.748 1.00 96.00 174 PHE A N 1
ATOM 1358 C CA . PHE A 1 174 ? -1.691 -7.259 -0.652 1.00 96.00 174 PHE A CA 1
ATOM 1359 C C . PHE A 1 174 ? -0.534 -6.420 -1.205 1.00 96.00 174 PHE A C 1
ATOM 1361 O O . PHE A 1 174 ? 0.384 -6.969 -1.813 1.00 96.00 174 PHE A O 1
ATOM 1368 N N . GLN A 1 175 ? -0.522 -5.109 -0.946 1.00 96.00 175 GLN A N 1
ATOM 1369 C CA . GLN A 1 175 ? 0.579 -4.226 -1.354 1.00 96.00 175 GLN A CA 1
ATOM 1370 C C . GLN A 1 175 ? 1.903 -4.592 -0.670 1.00 96.00 175 GLN A C 1
ATOM 1372 O O . GLN A 1 175 ? 2.955 -4.557 -1.303 1.00 96.00 175 GLN A O 1
ATOM 1377 N N . THR A 1 176 ? 1.861 -4.998 0.600 1.00 96.81 176 THR A N 1
ATOM 1378 C CA . THR A 1 176 ? 3.045 -5.431 1.352 1.00 96.81 176 THR A CA 1
ATOM 1379 C C . THR A 1 176 ? 3.631 -6.702 0.748 1.00 96.81 176 THR A C 1
ATOM 1381 O O . THR A 1 176 ? 4.840 -6.779 0.548 1.00 96.81 176 THR A O 1
ATOM 1384 N N . VAL A 1 177 ? 2.794 -7.681 0.393 1.00 97.62 177 VAL A N 1
ATOM 1385 C CA . VAL A 1 177 ? 3.254 -8.910 -0.270 1.00 97.62 177 VAL A CA 1
ATOM 1386 C C . VAL A 1 177 ? 3.882 -8.596 -1.631 1.00 97.62 177 VAL A C 1
ATOM 1388 O O . VAL A 1 177 ? 4.964 -9.095 -1.927 1.00 97.62 177 VAL A O 1
ATOM 1391 N N . GLU A 1 178 ? 3.264 -7.733 -2.440 1.00 97.31 178 GLU A N 1
ATOM 1392 C CA . GLU A 1 178 ? 3.842 -7.291 -3.719 1.00 97.31 178 GLU A CA 1
ATOM 1393 C C . GLU A 1 178 ? 5.201 -6.606 -3.537 1.00 97.31 178 GLU A C 1
ATOM 1395 O O . GLU A 1 178 ? 6.155 -6.913 -4.253 1.00 97.31 178 GLU A O 1
ATOM 1400 N N . PHE A 1 179 ? 5.314 -5.719 -2.547 1.00 97.75 179 PHE A N 1
ATOM 1401 C CA . PHE A 1 179 ? 6.566 -5.045 -2.222 1.00 97.75 179 PHE A CA 1
ATOM 1402 C C . PHE A 1 179 ? 7.651 -6.032 -1.777 1.00 97.75 179 PHE A C 1
ATOM 1404 O O . PHE A 1 179 ? 8.785 -5.956 -2.251 1.00 97.75 179 PHE A O 1
ATOM 1411 N N . LEU A 1 180 ? 7.310 -6.999 -0.919 1.00 97.75 180 LEU A N 1
ATOM 1412 C CA . LEU A 1 180 ? 8.244 -8.035 -0.477 1.00 97.75 180 LEU A CA 1
ATOM 1413 C C . LEU A 1 180 ? 8.763 -8.873 -1.647 1.00 97.75 180 LEU A C 1
ATOM 1415 O O . LEU A 1 180 ? 9.944 -9.205 -1.657 1.00 97.75 180 LEU A O 1
ATOM 1419 N N . LEU A 1 181 ? 7.937 -9.157 -2.657 1.00 96.94 181 LEU A N 1
ATOM 1420 C CA . LEU A 1 181 ? 8.377 -9.859 -3.867 1.00 96.94 181 LEU A CA 1
ATOM 1421 C C . LEU A 1 181 ? 9.356 -9.028 -4.704 1.00 96.94 181 LEU A C 1
ATOM 1423 O O . LEU A 1 181 ? 10.329 -9.575 -5.221 1.00 96.94 181 LEU A O 1
ATOM 1427 N N . ILE A 1 182 ? 9.147 -7.711 -4.799 1.00 95.88 182 ILE A N 1
ATOM 1428 C CA . ILE A 1 182 ? 10.092 -6.796 -5.463 1.00 95.88 182 ILE A CA 1
ATOM 1429 C C . ILE A 1 182 ? 11.433 -6.787 -4.720 1.00 95.88 182 ILE A C 1
ATOM 1431 O O . ILE A 1 182 ? 12.491 -6.908 -5.339 1.00 95.88 182 ILE A O 1
ATOM 1435 N N . VAL A 1 183 ? 11.398 -6.678 -3.390 1.00 95.50 183 VAL A N 1
ATOM 1436 C CA . VAL A 1 183 ? 12.599 -6.704 -2.543 1.00 95.50 183 VAL A CA 1
ATOM 1437 C C . VAL A 1 183 ? 13.305 -8.058 -2.638 1.00 95.50 183 VAL A C 1
ATOM 1439 O O . VAL A 1 183 ? 14.528 -8.114 -2.762 1.00 95.50 183 VAL A O 1
ATOM 1442 N N . GLN A 1 184 ? 12.550 -9.155 -2.633 1.00 95.50 184 GLN A N 1
ATOM 1443 C CA . GLN A 1 184 ? 13.084 -10.500 -2.788 1.00 95.50 184 GLN A CA 1
ATOM 1444 C C . GLN A 1 184 ? 13.775 -10.675 -4.147 1.00 95.50 184 GLN A C 1
ATOM 1446 O O . GLN A 1 184 ? 14.891 -11.191 -4.175 1.00 95.50 184 GLN A O 1
ATOM 1451 N N . ASP A 1 185 ? 13.170 -10.230 -5.258 1.00 94.25 185 ASP A N 1
ATOM 1452 C CA . ASP A 1 185 ? 13.805 -10.290 -6.587 1.00 94.25 185 ASP A CA 1
ATOM 1453 C C . ASP A 1 185 ? 15.116 -9.502 -6.616 1.00 94.25 185 ASP A C 1
ATOM 1455 O O . ASP A 1 185 ? 16.107 -9.995 -7.150 1.00 94.25 185 ASP A O 1
ATOM 1459 N N . TYR A 1 186 ? 15.146 -8.331 -5.973 1.00 92.94 186 TYR A N 1
ATOM 1460 C CA . TYR A 1 186 ? 16.341 -7.493 -5.879 1.00 92.94 186 TYR A CA 1
ATOM 1461 C C . TYR A 1 186 ? 17.500 -8.171 -5.132 1.00 92.94 186 TYR A C 1
ATOM 1463 O O . TYR A 1 186 ? 18.657 -7.995 -5.509 1.00 92.94 186 TYR A O 1
ATOM 1471 N N . PHE A 1 187 ? 17.214 -8.945 -4.080 1.00 93.56 187 PHE A N 1
ATOM 1472 C CA . PHE A 1 187 ? 18.247 -9.679 -3.339 1.00 93.56 187 PHE A CA 1
ATOM 1473 C C . PHE A 1 187 ? 18.621 -11.018 -3.980 1.00 93.56 187 PHE A C 1
ATOM 1475 O O . PHE A 1 187 ? 19.760 -11.459 -3.844 1.00 93.56 187 PHE A O 1
ATOM 1482 N N . GLN A 1 188 ? 17.683 -11.685 -4.656 1.00 93.12 188 GLN A N 1
ATOM 1483 C CA . GLN A 1 188 ? 17.922 -12.994 -5.272 1.00 93.12 188 GLN A CA 1
ATOM 1484 C C . GLN A 1 188 ? 18.589 -12.898 -6.644 1.00 93.12 188 GLN A C 1
ATOM 1486 O O . GLN A 1 188 ? 19.260 -13.842 -7.062 1.00 93.12 188 GLN A O 1
ATOM 1491 N N . ARG A 1 189 ? 18.397 -11.793 -7.369 1.00 88.00 189 ARG A N 1
ATOM 1492 C CA . ARG A 1 189 ? 18.961 -11.583 -8.704 1.00 88.00 189 ARG A CA 1
ATOM 1493 C C . ARG A 1 189 ? 19.901 -10.394 -8.677 1.00 88.00 189 ARG A C 1
ATOM 1495 O O . ARG A 1 189 ? 19.520 -9.333 -8.206 1.00 88.00 189 ARG A O 1
ATOM 1502 N N . ASP A 1 190 ? 21.096 -10.547 -9.247 1.00 81.38 190 ASP A N 1
ATOM 1503 C CA . ASP A 1 190 ? 22.081 -9.465 -9.295 1.00 81.38 190 ASP A CA 1
ATOM 1504 C C . ASP A 1 190 ? 21.499 -8.212 -9.984 1.00 81.38 190 ASP A C 1
ATOM 1506 O O . ASP A 1 190 ? 21.314 -8.207 -11.210 1.00 81.38 190 ASP A O 1
ATOM 1510 N N . PRO A 1 191 ? 21.253 -7.108 -9.251 1.00 74.38 191 PRO A N 1
ATOM 1511 C CA . PRO A 1 191 ? 20.600 -5.923 -9.812 1.00 74.38 191 PRO A CA 1
ATOM 1512 C C . PRO A 1 191 ? 21.468 -5.252 -10.884 1.00 74.38 191 PRO A C 1
ATOM 1514 O O . PRO A 1 191 ? 20.964 -4.669 -11.848 1.00 74.38 191 PRO A O 1
ATOM 1517 N N . ARG A 1 192 ? 22.793 -5.412 -10.772 1.00 74.12 192 ARG A N 1
ATOM 1518 C CA . ARG A 1 192 ? 23.773 -4.929 -11.755 1.00 74.12 192 ARG A CA 1
ATOM 1519 C C . ARG A 1 192 ? 23.643 -5.627 -13.106 1.00 74.12 192 ARG A C 1
ATOM 1521 O O . ARG A 1 192 ? 23.878 -4.986 -14.123 1.00 74.12 192 ARG A O 1
ATOM 1528 N N . ALA A 1 193 ? 23.236 -6.898 -13.130 1.00 76.00 193 ALA A N 1
ATOM 1529 C CA . ALA A 1 193 ? 23.094 -7.656 -14.371 1.00 76.00 193 ALA A CA 1
ATOM 1530 C C . ALA A 1 193 ? 21.875 -7.209 -15.197 1.00 76.00 193 ALA A C 1
ATOM 1532 O O . ALA A 1 193 ? 21.895 -7.305 -16.420 1.00 76.00 193 ALA A O 1
ATOM 1533 N N . ARG A 1 194 ? 20.821 -6.694 -14.550 1.00 76.00 194 ARG A N 1
ATOM 1534 C CA . ARG A 1 194 ? 19.606 -6.200 -15.229 1.00 76.00 194 ARG A CA 1
ATOM 1535 C C . ARG A 1 194 ? 19.567 -4.681 -15.427 1.00 76.00 194 ARG A C 1
ATOM 1537 O O . ARG A 1 194 ? 18.722 -4.181 -16.176 1.00 76.00 194 ARG A O 1
ATOM 1544 N N . GLY A 1 195 ? 20.471 -3.950 -14.772 1.00 80.25 195 GLY A N 1
ATOM 1545 C CA . GLY A 1 195 ? 20.650 -2.511 -14.963 1.00 80.25 195 GLY A CA 1
ATOM 1546 C C . GLY A 1 195 ? 19.450 -1.670 -14.525 1.00 80.25 195 GLY A C 1
ATOM 1547 O O . GLY A 1 195 ? 19.162 -0.659 -15.159 1.00 80.25 195 GLY A O 1
ATOM 1548 N N . TYR A 1 196 ? 18.721 -2.093 -13.488 1.00 82.88 196 TYR A N 1
ATOM 1549 C CA . TYR A 1 196 ? 17.582 -1.341 -12.954 1.00 82.88 196 TYR A CA 1
ATOM 1550 C C . TYR A 1 196 ? 17.878 -0.810 -11.546 1.00 82.88 196 TYR A C 1
ATOM 1552 O O . TYR A 1 196 ? 18.576 -1.448 -10.758 1.00 82.88 196 TYR A O 1
ATOM 1560 N N . ASN A 1 197 ? 17.353 0.375 -11.225 1.00 90.19 197 ASN A N 1
ATOM 1561 C CA . ASN A 1 197 ? 17.465 0.975 -9.897 1.00 90.19 197 ASN A CA 1
ATOM 1562 C C . ASN A 1 197 ? 16.240 0.585 -9.057 1.00 90.19 197 ASN A C 1
ATOM 1564 O O . ASN A 1 197 ? 15.110 0.829 -9.481 1.00 90.19 197 ASN A O 1
ATOM 1568 N N . ILE A 1 198 ? 16.451 0.019 -7.863 1.00 92.56 198 ILE A N 1
ATOM 1569 C CA . ILE A 1 198 ? 15.366 -0.365 -6.947 1.00 92.56 198 ILE A CA 1
ATOM 1570 C C . ILE A 1 198 ? 14.461 0.817 -6.592 1.00 92.56 198 ILE A C 1
ATOM 1572 O O . ILE A 1 198 ? 13.247 0.660 -6.565 1.00 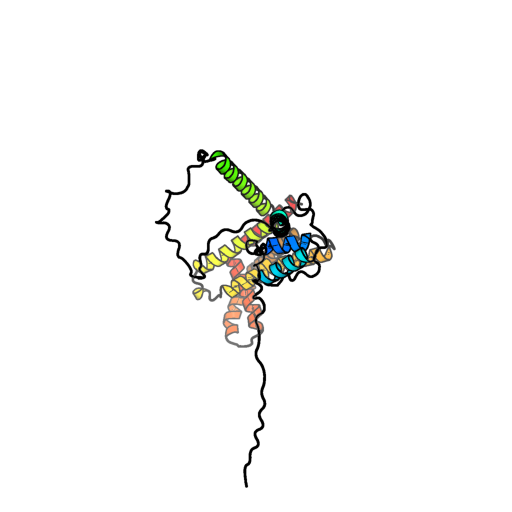92.56 198 ILE A O 1
ATOM 1576 N N . ALA A 1 199 ? 15.019 2.017 -6.414 1.00 93.94 199 ALA A N 1
ATOM 1577 C CA . ALA A 1 199 ? 14.228 3.209 -6.121 1.00 93.94 199 ALA A CA 1
ATOM 1578 C C . ALA A 1 199 ? 13.296 3.567 -7.288 1.00 93.94 199 ALA A C 1
ATOM 1580 O O . ALA A 1 199 ? 12.133 3.894 -7.071 1.00 93.94 199 ALA A O 1
ATOM 1581 N N . GLY A 1 200 ? 13.782 3.440 -8.528 1.00 93.00 200 GLY A N 1
ATOM 1582 C CA . GLY A 1 200 ? 12.967 3.632 -9.730 1.00 93.00 200 GLY A CA 1
ATOM 1583 C C . GLY A 1 200 ? 11.878 2.567 -9.859 1.00 93.00 200 GLY A C 1
ATOM 1584 O O . GLY A 1 200 ? 10.730 2.896 -10.138 1.00 93.00 200 GLY A O 1
ATOM 1585 N N . MET A 1 201 ? 12.217 1.307 -9.574 1.00 93.94 201 MET A N 1
ATOM 1586 C CA . MET A 1 201 ? 11.265 0.194 -9.571 1.00 93.94 201 MET A CA 1
ATOM 1587 C C . MET A 1 201 ? 10.139 0.414 -8.555 1.00 93.94 201 MET A C 1
ATOM 1589 O O . MET A 1 201 ? 8.965 0.296 -8.897 1.00 93.94 201 MET A O 1
ATOM 1593 N N . VAL A 1 202 ? 10.493 0.783 -7.321 1.00 96.38 202 VAL A N 1
ATOM 1594 C CA . VAL A 1 202 ? 9.536 1.074 -6.246 1.00 96.38 202 VAL A CA 1
ATOM 1595 C C . VAL A 1 202 ? 8.695 2.302 -6.584 1.00 96.38 202 VAL A C 1
ATOM 1597 O O . VAL A 1 202 ? 7.490 2.268 -6.376 1.00 96.38 202 VAL A O 1
ATOM 1600 N N . ALA A 1 203 ? 9.281 3.358 -7.156 1.00 96.44 203 ALA A N 1
ATOM 1601 C CA . ALA A 1 203 ? 8.532 4.544 -7.572 1.00 96.44 203 ALA A CA 1
ATOM 1602 C C . ALA A 1 203 ? 7.509 4.229 -8.675 1.00 96.44 203 ALA A C 1
ATOM 1604 O O . ALA A 1 203 ? 6.365 4.676 -8.599 1.00 96.44 203 ALA A O 1
ATOM 1605 N N . VAL A 1 204 ? 7.888 3.424 -9.673 1.00 95.19 204 VAL A N 1
ATOM 1606 C CA . VAL A 1 204 ? 6.975 2.989 -10.741 1.00 95.19 204 VAL A CA 1
ATOM 1607 C C . VAL A 1 204 ? 5.900 2.051 -10.195 1.00 95.19 204 VAL A C 1
ATOM 1609 O O . VAL A 1 204 ? 4.738 2.196 -10.564 1.00 95.19 204 VAL A O 1
ATOM 1612 N N . TRP A 1 205 ? 6.245 1.137 -9.285 1.00 97.06 205 TRP A N 1
ATOM 1613 C CA . TRP A 1 205 ? 5.265 0.292 -8.601 1.00 97.06 205 TRP A CA 1
ATOM 1614 C C . TRP A 1 205 ? 4.270 1.130 -7.791 1.00 97.06 205 TRP A C 1
ATOM 1616 O O . TRP A 1 205 ? 3.064 0.960 -7.956 1.00 97.06 205 TRP A O 1
ATOM 1626 N N . LEU A 1 206 ? 4.755 2.087 -6.995 1.00 97.38 206 LEU A N 1
ATOM 1627 C CA . LEU A 1 206 ? 3.912 2.982 -6.207 1.00 97.38 206 LEU A CA 1
ATOM 1628 C C . LEU A 1 206 ? 2.999 3.806 -7.121 1.00 97.38 206 LEU A C 1
ATOM 1630 O O . LEU A 1 206 ? 1.803 3.877 -6.883 1.00 97.38 206 LEU A O 1
ATOM 1634 N N . GLY A 1 207 ? 3.522 4.392 -8.198 1.00 96.12 207 GLY A N 1
ATOM 1635 C CA . GLY A 1 207 ? 2.719 5.189 -9.127 1.00 96.12 207 GLY A CA 1
ATOM 1636 C C . GLY A 1 207 ? 1.673 4.361 -9.877 1.00 96.12 207 GLY A C 1
ATOM 1637 O O . GLY A 1 207 ? 0.505 4.742 -9.933 1.00 96.12 207 GLY A O 1
ATOM 1638 N N . ALA A 1 208 ? 2.076 3.217 -10.433 1.00 95.06 208 ALA A N 1
ATOM 1639 C CA . ALA A 1 208 ? 1.217 2.410 -11.291 1.00 95.06 208 ALA A CA 1
ATOM 1640 C C . ALA A 1 208 ? 0.252 1.514 -10.504 1.00 95.06 208 ALA A C 1
ATOM 1642 O O . ALA A 1 208 ? -0.937 1.513 -10.788 1.00 95.06 208 ALA A O 1
ATOM 1643 N N . TYR A 1 209 ? 0.730 0.758 -9.516 1.00 94.88 209 TYR A N 1
ATOM 1644 C CA . TYR A 1 209 ? -0.077 -0.249 -8.815 1.00 94.88 209 TYR A CA 1
ATOM 1645 C C . TYR A 1 209 ? -0.755 0.263 -7.538 1.00 94.88 209 TYR A C 1
ATOM 1647 O O . TYR A 1 209 ? -1.674 -0.402 -7.054 1.00 94.88 209 TYR A O 1
ATOM 1655 N N . VAL A 1 210 ? -0.343 1.420 -7.003 1.00 95.69 210 VAL A N 1
ATOM 1656 C CA . VAL A 1 210 ? -0.975 2.051 -5.828 1.00 95.69 210 VAL A CA 1
ATOM 1657 C C . VAL A 1 210 ? -1.661 3.363 -6.219 1.00 95.69 210 VAL A C 1
ATOM 1659 O O . VAL A 1 210 ? -2.875 3.486 -6.086 1.00 95.69 210 VAL A O 1
ATOM 1662 N N . GLY A 1 211 ? -0.912 4.321 -6.764 1.00 96.31 211 GLY A N 1
ATOM 1663 C CA . GLY A 1 211 ? -1.374 5.679 -7.050 1.00 96.31 211 GLY A CA 1
ATOM 1664 C C . GLY A 1 211 ? -2.493 5.743 -8.085 1.00 96.31 211 GLY A C 1
ATOM 1665 O O . GLY A 1 211 ? -3.529 6.346 -7.817 1.00 96.31 211 GLY A O 1
ATOM 1666 N N . LEU A 1 212 ? -2.324 5.097 -9.245 1.00 95.81 212 LEU A N 1
ATOM 1667 C CA . LEU A 1 212 ? -3.356 5.068 -10.289 1.00 95.81 212 LEU A CA 1
ATOM 1668 C C . LEU A 1 212 ? -4.675 4.443 -9.789 1.00 95.81 212 LEU A C 1
ATOM 1670 O O . LEU A 1 212 ? -5.702 5.110 -9.906 1.00 95.81 212 LEU A O 1
ATOM 1674 N N . PRO A 1 213 ? -4.700 3.229 -9.200 1.00 96.12 213 PRO A N 1
ATOM 1675 C CA . PRO A 1 213 ? -5.927 2.657 -8.642 1.00 96.12 213 PRO A CA 1
ATOM 1676 C C . PRO A 1 213 ? -6.594 3.520 -7.567 1.00 96.12 213 PRO A C 1
ATOM 1678 O O . PRO A 1 213 ? -7.817 3.637 -7.570 1.00 96.12 213 PRO A O 1
ATOM 1681 N N . VAL A 1 214 ? -5.814 4.159 -6.685 1.00 94.88 214 VAL A N 1
ATOM 1682 C CA . VAL A 1 214 ? -6.341 5.094 -5.674 1.00 94.88 214 VAL A CA 1
ATOM 1683 C C . VAL A 1 214 ? -6.978 6.315 -6.336 1.00 94.88 214 VAL A C 1
ATOM 1685 O O . VAL A 1 214 ? -8.097 6.677 -5.982 1.00 94.88 214 VAL A O 1
ATOM 1688 N N . LEU A 1 215 ? -6.320 6.913 -7.334 1.00 94.88 215 LEU A N 1
ATOM 1689 C CA . LEU A 1 215 ? -6.876 8.030 -8.103 1.00 94.88 215 LEU A CA 1
ATOM 1690 C C . LEU A 1 215 ? -8.175 7.645 -8.816 1.00 94.88 215 LEU A C 1
ATOM 1692 O O . LEU A 1 215 ? -9.123 8.426 -8.804 1.00 94.88 215 LEU A O 1
ATOM 1696 N N . PHE A 1 216 ? -8.246 6.447 -9.405 1.00 94.56 216 PHE A N 1
ATOM 1697 C CA . PHE A 1 216 ? -9.478 5.947 -10.016 1.00 94.56 216 PHE A CA 1
ATOM 1698 C C . PHE A 1 216 ? -10.584 5.740 -8.978 1.00 94.56 216 PHE A C 1
ATOM 1700 O O . PHE A 1 216 ? -11.698 6.210 -9.197 1.00 94.56 216 PHE A O 1
ATOM 1707 N N . GLY A 1 217 ? -10.291 5.091 -7.849 1.00 92.00 217 GLY A N 1
ATOM 1708 C CA . GLY A 1 217 ? -11.260 4.891 -6.767 1.00 92.00 217 GLY A CA 1
ATOM 1709 C C . GLY A 1 217 ? -11.800 6.215 -6.221 1.00 92.00 217 GLY A C 1
ATOM 1710 O O . GLY A 1 217 ? -13.010 6.377 -6.081 1.00 92.00 217 GLY A O 1
ATOM 1711 N N . TYR A 1 218 ? -10.915 7.191 -6.012 1.00 91.94 218 TYR A N 1
ATOM 1712 C CA . TYR A 1 218 ? -11.278 8.547 -5.606 1.00 91.94 218 TYR A CA 1
ATOM 1713 C C . TYR A 1 218 ? -12.146 9.256 -6.658 1.00 91.94 218 TYR A C 1
ATOM 1715 O O . TYR A 1 218 ? -13.195 9.806 -6.333 1.00 91.94 218 TYR A O 1
ATOM 1723 N N . TYR A 1 219 ? -11.750 9.213 -7.934 1.00 92.00 219 TYR A N 1
ATOM 1724 C CA . TYR A 1 219 ? -12.465 9.889 -9.019 1.00 92.00 219 TYR A CA 1
ATOM 1725 C C . TYR A 1 219 ? -13.870 9.319 -9.255 1.00 92.00 219 TYR A C 1
ATOM 1727 O O . TYR A 1 219 ? -14.827 10.073 -9.428 1.00 92.00 219 TYR A O 1
ATOM 1735 N N . PHE A 1 220 ? -14.022 7.993 -9.239 1.00 90.19 220 PHE A N 1
ATOM 1736 C CA . PHE A 1 220 ? -15.337 7.361 -9.377 1.00 90.19 220 PHE A CA 1
ATOM 1737 C C . PHE A 1 220 ? -16.248 7.672 -8.193 1.00 90.19 220 PHE A C 1
ATOM 1739 O O . PHE A 1 220 ? -17.433 7.946 -8.388 1.00 90.19 220 PHE A O 1
ATOM 1746 N N . ASN A 1 221 ? -15.692 7.683 -6.984 1.00 87.62 221 ASN A N 1
ATOM 1747 C CA . ASN A 1 221 ? -16.434 8.066 -5.796 1.00 87.62 221 ASN A CA 1
ATOM 1748 C C . ASN A 1 221 ? -16.883 9.538 -5.850 1.00 87.62 221 ASN A C 1
ATOM 1750 O O . ASN A 1 221 ? -18.044 9.842 -5.581 1.00 87.62 221 ASN A O 1
ATOM 1754 N N . PHE A 1 222 ? -16.013 10.435 -6.327 1.00 87.19 222 PHE A N 1
ATOM 1755 C CA . PHE A 1 222 ? -16.348 11.841 -6.565 1.00 87.19 222 PHE A CA 1
ATOM 1756 C C . PHE A 1 222 ? -17.538 12.007 -7.524 1.00 87.19 222 PHE A C 1
ATOM 1758 O O . PHE A 1 222 ? -18.429 12.813 -7.265 1.00 87.19 222 PHE A O 1
ATOM 1765 N N . ILE A 1 223 ? -17.604 11.215 -8.602 1.00 88.38 223 ILE A N 1
ATOM 1766 C CA . ILE A 1 223 ? -18.744 11.228 -9.540 1.00 88.38 223 ILE A CA 1
ATOM 1767 C C . ILE A 1 223 ? -20.040 10.749 -8.871 1.00 88.38 223 ILE A C 1
ATOM 1769 O O . ILE A 1 223 ? -21.125 11.204 -9.234 1.00 88.38 223 ILE A O 1
ATOM 1773 N N . ARG A 1 224 ? -19.950 9.823 -7.911 1.00 85.56 224 ARG A N 1
ATOM 1774 C CA . ARG A 1 224 ? -21.118 9.222 -7.253 1.00 85.56 224 ARG A CA 1
ATOM 1775 C C . ARG A 1 224 ? -21.772 10.138 -6.209 1.00 85.56 224 ARG A C 1
ATOM 1777 O O . ARG A 1 224 ? -22.864 9.815 -5.756 1.00 85.56 224 ARG A O 1
ATOM 1784 N N . TYR A 1 225 ? -21.149 11.274 -5.872 1.00 72.25 225 TYR A N 1
ATOM 1785 C CA . TYR A 1 225 ? -21.600 12.237 -4.851 1.00 72.25 225 TYR A CA 1
ATOM 1786 C C . TYR A 1 225 ? -21.820 11.634 -3.452 1.00 72.25 225 TYR A C 1
ATOM 1788 O O . TYR A 1 225 ? -22.498 12.238 -2.619 1.00 72.25 225 TYR A O 1
ATOM 1796 N N . ASP A 1 226 ? -21.235 10.468 -3.170 1.00 67.12 226 ASP A N 1
ATOM 1797 C CA . ASP A 1 226 ? -21.332 9.825 -1.862 1.00 67.12 226 ASP A CA 1
ATOM 1798 C C . ASP A 1 226 ? -20.215 10.370 -0.956 1.00 67.12 226 ASP A C 1
ATOM 1800 O O . ASP A 1 226 ? -19.093 9.873 -0.916 1.00 67.12 226 ASP A O 1
ATOM 1804 N N . LEU A 1 227 ? -20.497 11.507 -0.314 1.00 57.97 227 LEU A N 1
ATOM 1805 C CA . LEU A 1 227 ? -19.519 12.359 0.381 1.00 57.97 227 LEU A CA 1
ATOM 1806 C C . LEU A 1 227 ? -18.904 11.751 1.656 1.00 57.97 227 LEU A C 1
ATOM 1808 O O . LEU A 1 227 ? -18.024 12.378 2.243 1.00 57.97 227 LEU A O 1
ATOM 1812 N N . LEU A 1 228 ? -19.360 10.582 2.115 1.00 73.31 228 LEU A N 1
ATOM 1813 C CA . LEU A 1 228 ? -18.946 10.022 3.410 1.00 73.31 228 LEU A CA 1
ATOM 1814 C C . LEU A 1 228 ? -17.816 8.990 3.322 1.00 73.31 228 LEU A C 1
ATOM 1816 O O . LEU A 1 228 ? -17.112 8.787 4.308 1.00 73.31 228 LEU A O 1
ATOM 1820 N N . ILE A 1 229 ? -17.615 8.351 2.169 1.00 66.75 229 ILE A N 1
ATOM 1821 C CA . ILE A 1 229 ? -16.533 7.379 1.970 1.00 66.75 229 ILE A CA 1
ATOM 1822 C C . ILE A 1 229 ? -15.462 8.060 1.125 1.00 66.75 229 ILE A C 1
ATOM 1824 O O . ILE A 1 229 ? -15.769 8.570 0.061 1.00 66.75 229 ILE A O 1
ATOM 1828 N N . GLU A 1 230 ? -14.209 8.106 1.579 1.00 80.44 230 GLU A N 1
ATOM 1829 C CA . GLU A 1 230 ? -13.156 8.862 0.877 1.00 80.44 230 GLU A CA 1
ATOM 1830 C C . GLU A 1 230 ? -12.652 8.142 -0.391 1.00 80.44 230 GLU A C 1
ATOM 1832 O O . GLU A 1 230 ? -12.271 8.782 -1.372 1.00 80.44 230 GLU A O 1
ATOM 1837 N N . ILE A 1 231 ? -12.678 6.802 -0.404 1.00 86.38 231 ILE A N 1
ATOM 1838 C CA . ILE A 1 231 ? -12.178 5.963 -1.505 1.00 86.38 231 ILE A CA 1
ATOM 1839 C C . ILE A 1 231 ? -13.078 4.732 -1.654 1.00 86.38 231 ILE A C 1
ATOM 1841 O O . ILE A 1 231 ? -13.242 3.983 -0.694 1.00 86.38 231 ILE A O 1
ATOM 1845 N N . ASP A 1 232 ? -13.600 4.479 -2.859 1.00 89.88 232 ASP A N 1
ATOM 1846 C CA . ASP A 1 232 ? -14.335 3.244 -3.162 1.00 89.88 232 ASP A CA 1
ATOM 1847 C C . ASP A 1 232 ? -13.349 2.060 -3.307 1.00 89.88 232 ASP A C 1
ATOM 1849 O O . ASP A 1 232 ? -12.557 2.009 -4.263 1.00 89.88 232 ASP A O 1
ATOM 1853 N N . PRO A 1 233 ? -13.374 1.089 -2.376 1.00 90.38 233 PRO A N 1
ATOM 1854 C CA . PRO A 1 233 ? -12.417 -0.007 -2.372 1.00 90.38 233 PRO A CA 1
ATOM 1855 C C . PRO A 1 233 ? -12.669 -1.045 -3.473 1.00 90.38 233 PRO A C 1
ATOM 1857 O O . PRO A 1 233 ? -11.733 -1.721 -3.912 1.00 90.38 233 PRO A O 1
ATOM 1860 N N . MET A 1 234 ? -13.910 -1.186 -3.945 1.00 92.56 234 MET A N 1
ATOM 1861 C CA . MET A 1 234 ? -14.234 -2.075 -5.059 1.00 92.56 234 MET A CA 1
ATOM 1862 C C . MET A 1 234 ? -13.623 -1.515 -6.343 1.00 92.56 234 MET A C 1
ATOM 1864 O O . MET A 1 234 ? -12.925 -2.232 -7.066 1.00 92.56 234 MET A O 1
ATOM 1868 N N . MET A 1 235 ? -13.810 -0.216 -6.593 1.00 93.69 235 MET A N 1
ATOM 1869 C CA . MET A 1 235 ? -13.254 0.452 -7.773 1.00 93.69 235 MET A CA 1
ATOM 1870 C C . MET A 1 235 ? -11.727 0.443 -7.789 1.00 93.69 235 MET A C 1
ATOM 1872 O O . MET A 1 235 ? -11.140 0.260 -8.855 1.00 93.69 235 MET A O 1
ATOM 1876 N N . LEU A 1 236 ? -11.079 0.557 -6.627 1.00 94.25 236 LEU A N 1
ATOM 1877 C CA . LEU A 1 236 ? -9.627 0.408 -6.503 1.00 94.25 236 LEU A CA 1
ATOM 1878 C C . LEU A 1 236 ? -9.162 -0.971 -7.001 1.00 94.25 236 LEU A C 1
ATOM 1880 O O . LEU A 1 236 ? -8.267 -1.062 -7.846 1.00 94.25 236 LEU A O 1
ATOM 1884 N N . ASN A 1 237 ? -9.786 -2.049 -6.519 1.00 95.31 237 ASN A N 1
ATOM 1885 C CA . ASN A 1 237 ? -9.428 -3.416 -6.905 1.00 95.31 237 ASN A CA 1
ATOM 1886 C C . ASN A 1 237 ? -9.723 -3.692 -8.388 1.00 95.31 237 ASN A C 1
ATOM 1888 O O . ASN A 1 237 ? -8.878 -4.247 -9.092 1.00 95.31 237 ASN A O 1
ATOM 1892 N N . VAL A 1 238 ? -10.870 -3.234 -8.899 1.00 96.25 238 VAL A N 1
ATOM 1893 C CA . VAL A 1 238 ? -11.223 -3.351 -10.323 1.00 96.25 238 VAL A CA 1
ATOM 1894 C C . VAL A 1 238 ? -10.226 -2.592 -11.203 1.00 96.25 238 VAL A C 1
ATOM 1896 O O . VAL A 1 238 ? -9.724 -3.156 -12.177 1.00 96.25 238 VAL A O 1
ATOM 1899 N N . ALA A 1 239 ? -9.876 -1.351 -10.852 1.00 96.50 239 ALA A N 1
ATOM 1900 C CA . ALA A 1 239 ? -8.904 -0.551 -11.597 1.00 96.50 239 ALA A CA 1
ATOM 1901 C C . ALA A 1 239 ? -7.521 -1.214 -11.624 1.00 96.50 239 ALA A 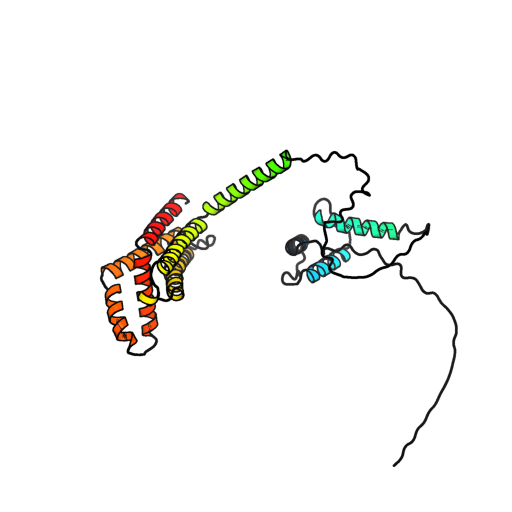C 1
ATOM 1903 O O . ALA A 1 239 ? -6.894 -1.286 -12.681 1.00 96.50 239 ALA A O 1
ATOM 1904 N N . LYS A 1 240 ? -7.067 -1.767 -10.492 1.00 95.75 240 LYS A N 1
ATOM 1905 C CA . LYS A 1 240 ? -5.807 -2.520 -10.412 1.00 95.75 240 LYS A CA 1
ATOM 1906 C C . LYS A 1 240 ? -5.824 -3.767 -11.302 1.00 95.75 240 LYS A C 1
ATOM 1908 O O . LYS A 1 240 ? -4.856 -4.021 -12.018 1.00 95.75 240 LYS A O 1
ATOM 1913 N N . GLY A 1 241 ? -6.929 -4.516 -11.308 1.00 96.38 241 GLY A N 1
ATOM 1914 C CA . GLY A 1 241 ? -7.105 -5.690 -12.166 1.00 96.38 241 GLY A CA 1
ATOM 1915 C C . GLY A 1 241 ? -7.104 -5.343 -13.657 1.00 96.38 241 GLY A C 1
ATOM 1916 O O . GLY A 1 241 ? -6.417 -5.994 -14.443 1.00 96.38 241 GLY A O 1
ATOM 1917 N N . LEU A 1 242 ? -7.814 -4.281 -14.048 1.00 96.25 242 LEU A N 1
ATOM 1918 C CA . LEU A 1 242 ? -7.836 -3.785 -15.429 1.00 96.25 242 LEU A CA 1
ATOM 1919 C C . LEU A 1 242 ? -6.466 -3.272 -15.876 1.00 96.25 242 LEU A C 1
ATOM 1921 O O . LEU A 1 242 ? -6.039 -3.575 -16.990 1.00 96.25 242 LEU A O 1
ATOM 1925 N N . LEU A 1 243 ? -5.758 -2.547 -15.006 1.00 94.94 243 LEU A N 1
ATOM 1926 C CA . LEU A 1 243 ? -4.396 -2.098 -15.274 1.00 94.94 243 LEU A CA 1
ATOM 1927 C C . LEU A 1 243 ? -3.473 -3.292 -15.520 1.00 94.94 243 LEU A C 1
ATOM 1929 O O . LEU A 1 243 ? -2.729 -3.299 -16.497 1.00 94.94 243 LEU A O 1
ATOM 1933 N N . PHE A 1 244 ? -3.552 -4.328 -14.684 1.00 95.19 244 PHE A N 1
ATOM 1934 C CA . PHE A 1 244 ? -2.775 -5.542 -14.899 1.00 95.19 244 PHE A CA 1
ATOM 1935 C C . PHE A 1 244 ? -3.096 -6.203 -16.246 1.00 95.19 244 PHE A C 1
ATOM 1937 O O . PHE A 1 244 ? -2.180 -6.552 -16.988 1.00 95.19 244 PHE A O 1
ATOM 1944 N N . LEU A 1 245 ? -4.379 -6.358 -16.588 1.00 94.44 245 LEU A N 1
ATOM 1945 C CA . LEU A 1 245 ? -4.791 -6.955 -17.863 1.00 94.44 245 LEU A CA 1
ATOM 1946 C C . LEU A 1 245 ? -4.282 -6.152 -19.062 1.00 94.44 245 LEU A C 1
ATOM 1948 O O . LEU A 1 245 ? -3.812 -6.741 -20.036 1.00 94.44 245 LEU A O 1
ATOM 1952 N N . LEU A 1 246 ? -4.321 -4.822 -18.975 1.00 92.94 246 LEU A N 1
ATOM 1953 C CA . LEU A 1 246 ? -3.761 -3.935 -19.989 1.00 92.94 246 LEU A CA 1
ATOM 1954 C C . LEU A 1 246 ? -2.257 -4.186 -20.163 1.00 92.94 246 LEU A C 1
ATOM 1956 O O . LEU A 1 246 ? -1.789 -4.364 -21.285 1.00 92.94 246 LEU A O 1
ATOM 1960 N N . LEU A 1 247 ? -1.503 -4.269 -19.065 1.00 90.50 247 LEU A N 1
ATOM 1961 C CA . LEU A 1 247 ? -0.060 -4.531 -19.101 1.00 90.50 247 LEU A CA 1
ATOM 1962 C C . LEU A 1 247 ? 0.269 -5.926 -19.635 1.00 90.50 247 LEU A C 1
ATOM 1964 O O . LEU A 1 247 ? 1.175 -6.075 -20.458 1.00 90.50 247 LEU A O 1
ATOM 1968 N N . ALA A 1 248 ? -0.493 -6.940 -19.227 1.00 90.38 248 ALA A N 1
ATOM 1969 C CA . ALA A 1 248 ? -0.362 -8.301 -19.728 1.00 90.38 248 ALA A CA 1
ATOM 1970 C C . ALA A 1 248 ? -0.639 -8.373 -21.238 1.00 90.38 248 ALA A C 1
ATOM 1972 O O . ALA A 1 248 ? 0.099 -9.035 -21.973 1.00 90.38 248 ALA A O 1
ATOM 1973 N N . HIS A 1 249 ? -1.648 -7.646 -21.725 1.00 89.88 249 HIS A N 1
ATOM 1974 C CA . HIS A 1 249 ? -1.943 -7.545 -23.152 1.00 89.88 249 HIS A CA 1
ATOM 1975 C C . HIS A 1 249 ? -0.814 -6.839 -23.918 1.00 89.88 249 HIS A C 1
ATOM 1977 O O . HIS A 1 249 ? -0.331 -7.366 -24.923 1.00 89.88 249 HIS A O 1
ATOM 1983 N N . CYS A 1 250 ? -0.317 -5.707 -23.410 1.00 85.75 250 CYS A N 1
ATOM 1984 C CA . CYS A 1 250 ? 0.819 -4.989 -23.997 1.00 85.75 250 CYS A CA 1
ATOM 1985 C C . CYS A 1 250 ? 2.091 -5.851 -24.055 1.00 85.75 250 CYS A C 1
ATOM 1987 O O . CYS A 1 250 ? 2.844 -5.786 -25.032 1.00 85.75 250 CYS A O 1
ATOM 1989 N N . LYS A 1 251 ? 2.316 -6.695 -23.040 1.00 85.44 251 LYS A N 1
ATOM 1990 C CA . LYS A 1 251 ? 3.397 -7.688 -23.021 1.00 85.44 251 LYS A CA 1
ATOM 1991 C C . LYS A 1 251 ? 3.192 -8.765 -24.085 1.00 85.44 251 LYS A C 1
ATOM 1993 O O . LYS A 1 251 ? 4.105 -9.019 -24.867 1.00 85.44 251 LYS A O 1
ATOM 1998 N N . SER A 1 252 ? 2.004 -9.368 -24.149 1.00 86.06 252 SER A N 1
ATOM 1999 C CA . SER A 1 252 ? 1.687 -10.421 -25.125 1.00 86.06 252 SER A CA 1
ATOM 2000 C C . SER A 1 252 ? 1.768 -9.932 -26.569 1.00 86.06 252 SER A C 1
ATOM 2002 O O . SER A 1 252 ? 2.147 -10.695 -27.452 1.00 86.06 252 SER A O 1
ATOM 2004 N N . SER A 1 253 ? 1.420 -8.672 -26.817 1.00 84.50 253 SER A N 1
ATOM 2005 C CA . SER A 1 253 ? 1.471 -8.069 -28.148 1.00 84.50 253 SER A CA 1
ATOM 2006 C C . SER A 1 253 ? 2.894 -7.672 -28.580 1.00 84.50 253 SER A C 1
ATOM 2008 O O . SER A 1 253 ? 3.071 -7.109 -29.658 1.00 84.50 253 SER A O 1
ATOM 2010 N N . GLY A 1 254 ? 3.915 -7.927 -27.755 1.00 76.31 254 GLY A N 1
ATOM 2011 C CA . GLY A 1 254 ? 5.317 -7.655 -28.079 1.00 76.31 254 GLY A CA 1
ATOM 2012 C C . GLY A 1 254 ? 5.725 -6.180 -28.005 1.00 76.31 254 GLY A C 1
ATOM 2013 O O . GLY A 1 254 ? 6.909 -5.885 -28.151 1.00 76.31 254 GLY A O 1
ATOM 2014 N N . TYR A 1 255 ? 4.800 -5.256 -27.716 1.00 69.31 255 TYR A N 1
ATOM 2015 C CA . TYR A 1 255 ? 5.100 -3.823 -27.600 1.00 69.31 255 TYR A CA 1
ATOM 2016 C C . TYR A 1 255 ? 6.123 -3.540 -26.495 1.00 69.31 255 TYR A C 1
ATOM 2018 O O . TYR A 1 255 ? 7.071 -2.792 -26.718 1.00 69.31 255 TYR A O 1
ATOM 2026 N N . LEU A 1 256 ? 5.991 -4.204 -25.342 1.00 66.62 256 LEU A N 1
ATOM 2027 C CA . LEU A 1 256 ? 6.931 -4.062 -24.222 1.00 66.62 256 LEU A CA 1
ATOM 2028 C C . LEU A 1 256 ? 8.337 -4.617 -24.530 1.00 66.62 256 LEU A C 1
ATOM 2030 O O . LEU A 1 256 ? 9.331 -4.108 -24.016 1.00 66.62 256 LEU A O 1
ATOM 2034 N N . GLY A 1 257 ? 8.428 -5.655 -25.370 1.00 61.00 257 GLY A N 1
ATOM 2035 C CA . GLY A 1 257 ? 9.700 -6.266 -25.775 1.00 61.00 257 GLY A CA 1
ATOM 2036 C C . GLY A 1 257 ? 10.390 -5.523 -26.923 1.00 61.00 257 GLY A C 1
ATOM 2037 O O . GLY A 1 257 ? 11.614 -5.459 -26.982 1.00 61.00 257 GLY A O 1
ATOM 2038 N N . ALA A 1 258 ? 9.627 -4.897 -27.822 1.00 58.47 258 ALA A N 1
ATOM 2039 C CA . ALA A 1 258 ? 10.188 -4.069 -28.888 1.00 58.47 258 ALA A CA 1
ATOM 2040 C C . ALA A 1 258 ? 10.847 -2.795 -28.331 1.00 58.47 258 ALA A C 1
ATOM 2042 O O . ALA A 1 258 ? 11.890 -2.363 -28.826 1.00 58.47 258 ALA A O 1
ATOM 2043 N N . THR A 1 259 ? 10.290 -2.221 -27.258 1.00 56.31 259 THR A N 1
ATOM 2044 C CA . THR A 1 259 ? 10.846 -1.017 -26.631 1.00 56.31 259 THR A CA 1
ATOM 2045 C C . THR A 1 259 ? 12.208 -1.238 -25.979 1.00 56.31 259 THR A C 1
ATOM 2047 O O . THR A 1 259 ? 13.005 -0.306 -25.976 1.00 56.31 259 THR A O 1
ATOM 2050 N N . SER A 1 260 ? 12.541 -2.441 -25.491 1.00 55.62 260 SER A N 1
ATOM 2051 C CA . SER A 1 260 ? 13.869 -2.686 -24.901 1.00 55.62 260 SER A CA 1
ATOM 2052 C C . SER A 1 260 ? 14.982 -2.640 -25.950 1.00 55.62 260 SER A C 1
ATOM 2054 O O . SER A 1 260 ? 16.005 -2.004 -25.723 1.00 55.62 260 SER A O 1
ATOM 2056 N N . HIS A 1 261 ? 14.750 -3.210 -27.137 1.00 55.59 261 HIS A N 1
ATOM 2057 C CA . HIS A 1 261 ? 15.715 -3.164 -28.244 1.00 55.59 261 HIS A CA 1
ATOM 2058 C C . HIS A 1 261 ? 15.878 -1.765 -28.848 1.00 55.59 261 HIS A C 1
ATOM 2060 O O . HIS A 1 261 ? 16.964 -1.397 -29.299 1.00 55.59 261 HIS A O 1
ATOM 2066 N N . ILE A 1 262 ? 14.807 -0.970 -28.866 1.00 56.03 262 ILE A N 1
ATOM 2067 C CA . ILE A 1 262 ? 14.868 0.425 -29.315 1.00 56.03 262 ILE A CA 1
ATOM 2068 C C . ILE A 1 262 ? 15.615 1.281 -28.280 1.00 56.03 262 ILE A C 1
ATOM 2070 O O . ILE A 1 262 ? 16.410 2.138 -28.658 1.00 56.03 262 ILE A O 1
ATOM 2074 N N . MET A 1 263 ? 15.424 1.021 -26.985 1.00 54.06 263 MET A N 1
ATOM 2075 C CA . MET A 1 263 ? 16.035 1.782 -25.891 1.00 54.06 263 MET A CA 1
ATOM 2076 C C . MET A 1 263 ? 17.554 1.583 -25.780 1.00 54.06 263 MET A C 1
ATOM 2078 O O . MET A 1 263 ? 18.271 2.547 -25.497 1.00 54.06 263 MET A O 1
ATOM 2082 N N . ASP A 1 264 ? 18.056 0.381 -26.073 1.00 58.78 264 ASP A N 1
ATOM 2083 C CA . ASP A 1 264 ? 19.501 0.116 -26.139 1.00 58.78 264 ASP A CA 1
ATOM 2084 C C . ASP A 1 264 ? 20.179 0.903 -27.278 1.00 58.78 264 ASP A C 1
ATOM 2086 O O . ASP A 1 264 ? 21.335 1.300 -27.158 1.00 58.78 264 ASP A O 1
ATOM 2090 N N . ASN A 1 265 ? 19.442 1.215 -28.351 1.00 56.19 265 ASN A N 1
ATOM 2091 C CA . ASN A 1 265 ? 19.929 2.059 -29.446 1.00 56.19 265 ASN A CA 1
ATOM 2092 C C . ASN A 1 265 ? 19.703 3.564 -29.195 1.00 56.19 265 ASN A C 1
ATOM 2094 O O . ASN A 1 265 ? 20.502 4.385 -29.643 1.00 56.19 265 ASN A O 1
ATOM 2098 N N . LEU A 1 266 ? 18.640 3.953 -28.476 1.00 49.66 266 LEU A N 1
ATOM 2099 C CA . LEU A 1 266 ? 18.296 5.364 -28.239 1.00 49.66 266 LEU A CA 1
ATOM 2100 C C . LEU A 1 266 ? 19.089 6.020 -27.102 1.00 49.66 266 LEU A C 1
ATOM 2102 O O . LEU A 1 266 ? 19.309 7.227 -27.136 1.00 49.66 266 LEU A O 1
ATOM 2106 N N . THR A 1 267 ? 19.560 5.254 -26.114 1.00 52.62 267 THR A N 1
ATOM 2107 C CA . THR A 1 267 ? 20.421 5.776 -25.031 1.00 52.62 267 THR A CA 1
ATOM 2108 C C . THR A 1 267 ? 21.757 6.343 -25.540 1.00 52.62 267 THR A C 1
ATOM 2110 O O . THR A 1 267 ? 22.415 7.097 -24.826 1.00 52.62 267 THR A O 1
ATOM 2113 N N . SER A 1 268 ? 22.114 6.073 -26.801 1.00 53.59 268 SER A N 1
ATOM 2114 C CA . SER A 1 268 ? 23.248 6.668 -27.519 1.00 53.59 268 SER A CA 1
ATOM 2115 C C . SER A 1 268 ? 23.008 8.104 -28.013 1.00 53.59 268 SER A C 1
ATOM 2117 O O . SER A 1 268 ? 23.975 8.776 -28.374 1.00 53.59 268 SER A O 1
ATOM 2119 N N . VAL A 1 269 ? 21.763 8.586 -28.095 1.00 53.94 269 VAL A N 1
ATOM 2120 C CA . VAL A 1 269 ? 21.431 9.859 -28.757 1.00 53.94 269 VAL A CA 1
ATOM 2121 C C . VAL A 1 269 ? 20.692 10.755 -27.768 1.00 53.94 269 VAL A C 1
ATOM 2123 O O . VAL A 1 269 ? 19.481 10.666 -27.582 1.00 53.94 269 VAL A O 1
ATOM 2126 N N . GLY A 1 270 ? 21.457 11.600 -27.077 1.00 50.19 270 GLY A N 1
ATOM 2127 C CA . GLY A 1 270 ? 20.967 12.456 -26.001 1.00 50.19 270 GLY A CA 1
ATOM 2128 C C . GLY A 1 270 ? 19.892 13.442 -26.455 1.00 50.19 270 GLY A C 1
ATOM 2129 O O . GLY A 1 270 ? 20.195 14.405 -27.147 1.00 50.19 270 GLY A O 1
ATOM 2130 N N . ASN A 1 271 ? 18.653 13.221 -26.012 1.00 52.00 271 ASN A N 1
ATOM 2131 C CA . ASN A 1 271 ? 17.629 14.250 -25.823 1.00 52.00 271 ASN A CA 1
ATOM 2132 C C . ASN A 1 271 ? 16.663 13.799 -24.709 1.00 52.00 271 ASN A C 1
ATOM 2134 O O . ASN A 1 271 ? 16.056 12.733 -24.777 1.00 52.00 271 ASN A O 1
ATOM 2138 N N . GLY A 1 272 ? 16.573 14.606 -23.647 1.00 55.53 272 GLY A N 1
ATOM 2139 C CA . GLY A 1 272 ? 16.152 14.189 -22.301 1.00 55.53 272 GLY A CA 1
ATOM 2140 C C . GLY A 1 272 ? 14.672 13.863 -22.071 1.00 55.53 272 GLY A C 1
ATOM 2141 O O . GLY A 1 272 ? 14.347 13.312 -21.025 1.00 55.53 272 GLY A O 1
ATOM 2142 N N . THR A 1 273 ? 13.768 14.169 -23.001 1.00 54.47 273 THR A N 1
ATOM 2143 C CA . THR A 1 273 ? 12.317 14.001 -22.786 1.00 54.47 273 THR A CA 1
ATOM 2144 C C . THR A 1 273 ? 11.810 12.599 -23.123 1.00 54.47 273 THR A C 1
ATOM 2146 O O . THR A 1 273 ? 11.008 12.051 -22.375 1.00 54.47 273 THR A O 1
ATOM 2149 N N . TYR A 1 274 ? 12.344 11.954 -24.164 1.00 55.94 274 TYR A N 1
ATOM 2150 C CA . TYR A 1 274 ? 11.972 10.577 -24.532 1.00 55.94 274 TYR A CA 1
ATOM 2151 C C . TYR A 1 274 ? 12.539 9.513 -23.579 1.00 55.94 274 TYR A C 1
ATOM 2153 O O . TYR A 1 274 ? 12.098 8.364 -23.585 1.00 55.94 274 TYR A O 1
ATOM 2161 N N . LEU A 1 275 ? 13.511 9.889 -22.741 1.00 60.03 275 LEU A N 1
ATOM 2162 C CA . LEU A 1 275 ? 14.114 8.989 -21.760 1.00 60.03 275 LEU A CA 1
ATOM 2163 C C . LEU A 1 275 ? 13.141 8.631 -20.629 1.00 60.03 275 LEU A C 1
ATOM 2165 O O . LEU A 1 275 ? 13.204 7.507 -20.138 1.00 60.03 275 LEU A O 1
ATOM 2169 N N . CYS A 1 276 ? 12.233 9.531 -20.232 1.00 61.88 276 CYS A N 1
ATOM 2170 C CA . CYS A 1 276 ? 11.336 9.292 -19.096 1.00 61.88 276 CYS A CA 1
ATOM 2171 C C . CYS A 1 276 ? 10.282 8.221 -19.421 1.00 61.88 276 CYS A C 1
ATOM 2173 O O . CYS A 1 276 ? 10.176 7.221 -18.708 1.00 61.88 276 CYS A O 1
ATOM 2175 N N . ASP A 1 277 ? 9.587 8.371 -20.550 1.00 65.94 277 ASP A N 1
ATOM 2176 C CA . ASP A 1 277 ? 8.527 7.446 -20.969 1.00 65.94 277 ASP A CA 1
ATOM 2177 C C . ASP A 1 277 ? 9.076 6.035 -21.229 1.00 65.94 277 ASP A C 1
ATOM 2179 O O . ASP A 1 277 ? 8.490 5.036 -20.804 1.00 65.94 277 ASP A O 1
ATOM 2183 N N . CYS A 1 278 ? 10.262 5.941 -21.842 1.00 71.44 278 CYS A N 1
ATOM 2184 C CA . CYS A 1 278 ? 10.928 4.659 -22.071 1.00 71.44 278 CYS A CA 1
ATOM 2185 C C . CYS A 1 278 ? 11.368 3.990 -20.757 1.00 71.44 278 CYS A C 1
ATOM 2187 O O . CYS A 1 278 ? 11.267 2.769 -20.625 1.00 71.44 278 CYS A O 1
ATOM 2189 N N . CYS A 1 279 ? 11.819 4.770 -19.765 1.00 81.25 279 CYS A N 1
ATOM 2190 C CA . CYS A 1 279 ? 12.167 4.241 -18.445 1.00 81.25 279 CYS A CA 1
ATOM 2191 C C . CYS A 1 279 ? 10.948 3.626 -17.759 1.00 81.25 279 CYS A C 1
ATOM 2193 O O . CYS A 1 279 ? 11.024 2.488 -17.299 1.00 81.25 279 CYS A O 1
ATOM 2195 N N . VAL A 1 280 ? 9.827 4.347 -17.715 1.00 87.31 280 VAL A N 1
ATOM 2196 C CA . VAL A 1 280 ? 8.604 3.884 -17.046 1.00 87.31 280 VAL A CA 1
ATOM 2197 C C . VAL A 1 280 ? 8.112 2.582 -17.679 1.00 87.31 280 VAL A C 1
ATOM 2199 O O . VAL A 1 280 ? 7.939 1.597 -16.966 1.00 87.31 280 VAL A O 1
ATOM 2202 N N . ILE A 1 281 ? 8.000 2.517 -19.010 1.00 86.31 281 ILE A N 1
ATOM 2203 C CA . ILE A 1 281 ? 7.567 1.297 -19.716 1.00 86.31 281 ILE A CA 1
ATOM 2204 C C . ILE A 1 281 ? 8.508 0.116 -19.432 1.00 86.31 281 ILE A C 1
ATOM 2206 O O . ILE A 1 281 ? 8.038 -0.992 -19.160 1.00 86.31 281 ILE A O 1
ATOM 2210 N N . ARG A 1 282 ? 9.830 0.344 -19.424 1.00 85.94 282 ARG A N 1
ATOM 2211 C CA . ARG A 1 282 ? 10.824 -0.685 -19.075 1.00 85.94 282 ARG A CA 1
ATOM 2212 C C . ARG A 1 282 ? 10.624 -1.210 -17.651 1.00 85.94 282 ARG A C 1
ATOM 2214 O O . ARG A 1 282 ? 10.597 -2.425 -17.458 1.00 85.94 282 ARG A O 1
ATOM 2221 N N . TYR A 1 283 ? 10.460 -0.325 -16.667 1.00 91.00 283 TYR A N 1
ATOM 2222 C CA . TYR A 1 283 ? 10.202 -0.721 -15.278 1.00 91.00 283 TYR A CA 1
ATOM 2223 C C . TYR A 1 283 ? 8.857 -1.445 -15.131 1.00 91.00 283 TYR A C 1
ATOM 2225 O O . TYR A 1 283 ? 8.800 -2.453 -14.435 1.00 91.00 283 TYR A O 1
ATOM 2233 N N . LEU A 1 284 ? 7.799 -1.016 -15.826 1.00 91.88 284 LEU A N 1
ATOM 2234 C CA . LEU A 1 284 ? 6.508 -1.717 -15.829 1.00 91.88 284 LEU A CA 1
ATOM 2235 C C . LEU A 1 284 ? 6.607 -3.134 -16.409 1.00 91.88 284 LEU A C 1
ATOM 2237 O O . LEU A 1 284 ? 5.986 -4.059 -15.879 1.00 91.88 284 LEU A O 1
ATOM 2241 N N . GLY A 1 285 ? 7.404 -3.330 -17.462 1.00 90.44 285 GLY A N 1
ATOM 2242 C CA . GLY A 1 285 ? 7.666 -4.661 -18.007 1.00 90.44 285 GLY A CA 1
ATOM 2243 C C . GLY A 1 285 ? 8.391 -5.563 -17.018 1.00 90.44 285 GLY A C 1
ATOM 2244 O O . GLY A 1 285 ? 7.934 -6.674 -16.755 1.00 90.44 285 GLY A O 1
ATOM 2245 N N . MET A 1 286 ? 9.447 -5.048 -16.388 1.00 91.12 286 MET A N 1
ATOM 2246 C CA . MET A 1 286 ? 10.163 -5.779 -15.341 1.00 91.12 286 MET A CA 1
ATOM 2247 C C . MET A 1 286 ? 9.272 -6.087 -14.133 1.00 91.12 286 MET A C 1
ATOM 2249 O O . MET A 1 286 ? 9.310 -7.206 -13.635 1.00 91.12 286 MET A O 1
ATOM 2253 N N . LEU A 1 287 ? 8.430 -5.147 -13.687 1.00 93.62 287 LEU A N 1
ATOM 2254 C CA . LEU A 1 287 ? 7.448 -5.393 -12.624 1.00 93.62 287 LEU A CA 1
ATOM 2255 C C . LEU A 1 287 ? 6.502 -6.530 -13.001 1.00 93.62 287 LEU A C 1
ATOM 2257 O O . LEU A 1 287 ? 6.264 -7.421 -12.195 1.00 93.62 287 LEU A O 1
ATOM 2261 N N . THR A 1 288 ? 6.000 -6.539 -14.234 1.00 93.50 288 THR A N 1
ATOM 2262 C CA . THR A 1 288 ? 5.108 -7.604 -14.716 1.00 93.50 288 THR A CA 1
ATOM 2263 C C . THR A 1 288 ? 5.815 -8.967 -14.731 1.00 93.50 288 THR A C 1
ATOM 2265 O O . THR A 1 288 ? 5.197 -9.989 -14.438 1.00 93.50 288 THR A O 1
ATOM 2268 N N . 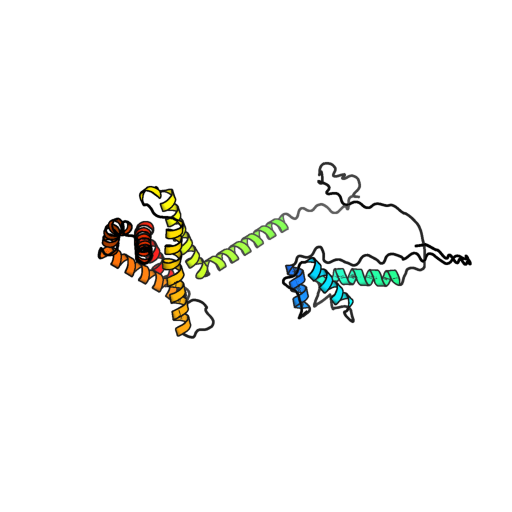ASP A 1 289 ? 7.117 -9.003 -15.026 1.00 92.31 289 ASP A N 1
ATOM 2269 C CA . ASP A 1 289 ? 7.926 -10.227 -14.969 1.00 92.31 289 ASP A CA 1
ATOM 2270 C C . ASP A 1 289 ? 8.219 -10.696 -13.537 1.00 92.31 289 ASP A C 1
ATOM 2272 O O . ASP A 1 289 ? 8.281 -11.900 -13.292 1.00 92.31 289 ASP A O 1
ATOM 2276 N N . ILE A 1 290 ? 8.413 -9.763 -12.601 1.00 93.88 290 ILE A N 1
ATOM 2277 C CA . ILE A 1 290 ? 8.718 -10.057 -11.193 1.00 93.88 290 ILE A CA 1
ATOM 2278 C C . ILE A 1 290 ? 7.461 -10.508 -10.447 1.00 93.88 290 ILE A C 1
ATOM 2280 O O . ILE A 1 290 ? 7.479 -11.538 -9.778 1.00 93.88 290 ILE A O 1
ATOM 2284 N N . LEU A 1 291 ? 6.369 -9.750 -10.563 1.00 95.12 291 LEU A N 1
ATOM 2285 C CA . LEU A 1 291 ? 5.133 -10.004 -9.822 1.00 95.12 291 LEU A CA 1
ATOM 2286 C C . LEU A 1 291 ? 4.276 -11.107 -10.467 1.00 95.12 291 LEU A C 1
ATOM 2288 O O . LEU A 1 291 ? 3.415 -11.688 -9.802 1.00 95.12 291 LEU A O 1
ATOM 2292 N N . GLY A 1 292 ? 4.490 -11.419 -11.750 1.00 94.56 292 GLY A N 1
ATOM 2293 C CA . GLY A 1 292 ? 3.698 -12.417 -12.468 1.00 94.56 292 GLY A CA 1
ATOM 2294 C C . GLY A 1 292 ? 2.205 -12.082 -12.424 1.00 94.56 292 GLY A C 1
ATOM 2295 O O . GLY A 1 292 ? 1.825 -10.936 -12.619 1.00 94.56 292 GLY A O 1
ATOM 2296 N N . ASN A 1 293 ? 1.350 -13.066 -12.131 1.00 96.25 293 ASN A N 1
ATOM 2297 C CA . ASN A 1 293 ? -0.108 -12.875 -12.064 1.00 96.25 293 ASN A CA 1
ATOM 2298 C C . ASN A 1 293 ? -0.624 -12.447 -10.677 1.00 96.25 293 ASN A C 1
ATOM 2300 O O . ASN A 1 293 ? -1.834 -12.329 -10.487 1.00 96.25 293 ASN A O 1
ATOM 2304 N N . ILE A 1 294 ? 0.257 -12.235 -9.697 1.00 96.81 294 ILE A N 1
ATOM 2305 C CA . ILE A 1 294 ? -0.136 -11.972 -8.304 1.00 96.81 294 ILE A CA 1
ATOM 2306 C C . ILE A 1 294 ? -1.004 -10.708 -8.163 1.00 96.81 294 ILE A C 1
ATOM 2308 O O . ILE A 1 294 ? -2.059 -10.812 -7.534 1.00 96.81 294 ILE A O 1
ATOM 2312 N N . PRO A 1 295 ? -0.682 -9.560 -8.800 1.00 95.88 295 PRO A N 1
ATOM 2313 C CA . PRO A 1 295 ? -1.503 -8.352 -8.689 1.00 95.88 295 PRO A CA 1
ATOM 2314 C C . PRO A 1 295 ? -2.930 -8.549 -9.199 1.00 95.88 295 PRO A C 1
ATOM 2316 O O . PRO A 1 295 ? -3.868 -7.968 -8.661 1.00 95.88 295 PRO A O 1
ATOM 2319 N N . PHE A 1 296 ? -3.107 -9.393 -10.219 1.00 96.94 296 PHE A N 1
ATOM 2320 C CA . PHE A 1 296 ? -4.423 -9.741 -10.743 1.00 96.94 296 PHE A CA 1
ATOM 2321 C C . PHE A 1 296 ? -5.214 -10.614 -9.778 1.00 96.94 296 PHE A C 1
ATOM 2323 O O . PHE A 1 296 ? -6.385 -10.346 -9.528 1.00 96.94 296 PHE A O 1
ATOM 2330 N N . VAL A 1 297 ? -4.574 -11.640 -9.213 1.00 97.69 297 VAL A N 1
ATOM 2331 C CA . VAL A 1 297 ? -5.214 -12.511 -8.220 1.00 97.69 297 VAL A CA 1
ATOM 2332 C C . VAL A 1 297 ? -5.647 -11.693 -7.004 1.00 97.69 297 VAL A C 1
ATOM 2334 O O . VAL A 1 297 ? -6.777 -11.850 -6.552 1.00 97.69 297 VAL A O 1
ATOM 2337 N N . PHE A 1 298 ? -4.807 -10.773 -6.524 1.00 97.38 298 PHE A N 1
ATOM 2338 C CA . PHE A 1 298 ? -5.156 -9.861 -5.432 1.00 97.38 298 PHE A CA 1
ATOM 2339 C C . PHE A 1 298 ? -6.263 -8.879 -5.804 1.00 97.38 298 PHE A C 1
ATOM 2341 O O . PHE A 1 298 ? -7.156 -8.663 -4.994 1.00 97.38 298 PHE A O 1
ATOM 2348 N N . ALA A 1 299 ? -6.266 -8.340 -7.023 1.00 96.75 299 ALA A N 1
ATOM 2349 C CA . ALA A 1 299 ? -7.354 -7.493 -7.505 1.00 96.75 299 ALA A CA 1
ATOM 2350 C C . ALA A 1 299 ? -8.700 -8.242 -7.539 1.00 96.75 299 ALA A C 1
ATOM 2352 O O . ALA A 1 299 ? -9.708 -7.725 -7.065 1.00 96.75 299 ALA A O 1
ATOM 2353 N N . VAL A 1 300 ? -8.726 -9.477 -8.049 1.00 97.44 300 VAL A N 1
ATOM 2354 C CA . VAL A 1 300 ? -9.947 -10.301 -8.088 1.00 97.44 300 VAL A CA 1
ATOM 2355 C C . VAL A 1 300 ? -10.383 -10.700 -6.680 1.00 97.44 300 VAL A C 1
ATOM 2357 O O . VAL A 1 300 ? -11.556 -10.556 -6.344 1.00 97.44 300 VAL A O 1
ATOM 2360 N N . ALA A 1 301 ? -9.456 -11.164 -5.839 1.00 97.00 301 ALA A N 1
ATOM 2361 C CA . ALA A 1 301 ? -9.752 -11.524 -4.455 1.00 97.00 301 ALA A CA 1
ATOM 2362 C C . ALA A 1 301 ? -10.267 -10.316 -3.660 1.00 97.00 301 ALA A C 1
ATOM 2364 O O . ALA A 1 301 ? -11.279 -10.426 -2.975 1.00 97.00 301 ALA A O 1
ATOM 2365 N N . GLY A 1 302 ? -9.627 -9.154 -3.804 1.00 95.12 302 GLY A N 1
ATOM 2366 C CA . GLY A 1 302 ? -10.050 -7.904 -3.180 1.00 95.12 302 GLY A CA 1
ATOM 2367 C C . GLY A 1 302 ? -11.444 -7.475 -3.629 1.00 95.12 302 GLY A C 1
ATOM 2368 O O . GLY A 1 302 ? -12.273 -7.163 -2.783 1.00 95.12 302 GLY A O 1
ATOM 2369 N N . ALA A 1 303 ? -11.745 -7.554 -4.928 1.00 95.12 303 ALA A N 1
ATOM 2370 C CA . ALA A 1 303 ? -13.080 -7.255 -5.453 1.00 95.12 303 ALA A CA 1
ATOM 2371 C C . ALA A 1 303 ? -14.162 -8.232 -4.941 1.00 95.12 303 ALA A C 1
ATOM 2373 O O . ALA A 1 303 ? -15.289 -7.828 -4.658 1.00 95.12 303 ALA A O 1
ATOM 2374 N N . LEU A 1 304 ? -13.835 -9.519 -4.783 1.00 95.50 304 LEU A N 1
ATOM 2375 C CA . LEU A 1 304 ? -14.757 -10.499 -4.197 1.00 95.50 304 LEU A CA 1
ATOM 2376 C C . LEU A 1 304 ? -14.994 -10.239 -2.706 1.00 95.50 304 LEU A C 1
ATOM 2378 O O . LEU A 1 304 ? -16.130 -10.314 -2.250 1.00 95.50 304 LEU A O 1
ATOM 2382 N N . ILE A 1 305 ? -13.944 -9.891 -1.958 1.00 93.56 305 ILE A N 1
ATOM 2383 C CA . ILE A 1 305 ? -14.054 -9.523 -0.540 1.00 93.56 305 ILE A CA 1
ATOM 2384 C C . ILE A 1 305 ? -14.897 -8.255 -0.390 1.00 93.56 305 ILE A C 1
ATOM 2386 O O . ILE A 1 305 ? -15.781 -8.221 0.460 1.00 93.56 305 ILE A O 1
ATOM 2390 N N . THR A 1 306 ? -14.690 -7.243 -1.241 1.00 91.88 306 THR A N 1
ATOM 2391 C CA . THR A 1 306 ? -15.514 -6.025 -1.218 1.00 91.88 306 THR A CA 1
ATOM 2392 C C . THR A 1 306 ? -16.986 -6.342 -1.459 1.00 91.88 306 THR A C 1
ATOM 2394 O O . THR A 1 306 ? -17.835 -5.744 -0.820 1.00 91.88 306 THR A O 1
ATOM 2397 N N . LEU A 1 307 ? -17.290 -7.312 -2.327 1.00 91.19 307 LEU A N 1
ATOM 2398 C CA . LEU A 1 307 ? -18.665 -7.727 -2.619 1.00 91.19 307 LEU A CA 1
ATOM 2399 C C . LEU A 1 307 ? -19.290 -8.546 -1.482 1.00 91.19 307 LEU A C 1
ATOM 2401 O O . LEU A 1 307 ? -20.500 -8.559 -1.347 1.00 91.19 307 LEU A O 1
ATOM 2405 N N . TYR A 1 308 ? -18.482 -9.243 -0.681 1.00 90.62 308 TYR A N 1
ATOM 2406 C CA . TYR A 1 308 ? -18.967 -10.011 0.467 1.00 90.62 308 TYR A CA 1
ATOM 2407 C C . TYR A 1 308 ? -19.273 -9.134 1.689 1.00 90.62 308 TYR A C 1
ATOM 2409 O O . TYR A 1 308 ? -20.160 -9.458 2.474 1.00 90.62 308 TYR A O 1
ATOM 2417 N N . VAL A 1 309 ? -18.496 -8.065 1.883 1.00 85.56 309 VAL A N 1
ATOM 2418 C CA . VAL A 1 309 ? -18.627 -7.162 3.040 1.00 85.56 309 VAL A CA 1
ATOM 2419 C C . VAL A 1 309 ? -19.746 -6.128 2.846 1.00 85.56 309 VAL A C 1
ATOM 2421 O O . VAL A 1 309 ? -20.302 -5.663 3.839 1.00 85.56 309 VAL A O 1
ATOM 2424 N N . PHE A 1 310 ? -20.068 -5.780 1.596 1.00 69.62 310 PHE A N 1
ATOM 2425 C CA . PHE A 1 310 ? -21.181 -4.896 1.222 1.00 69.62 310 PHE A CA 1
ATOM 2426 C C . PHE A 1 310 ? -22.474 -5.672 0.957 1.00 69.62 310 PHE A C 1
ATOM 2428 O O . PHE A 1 310 ? -23.548 -5.141 1.322 1.00 69.62 310 PHE A O 1
#

Secondary structure (DSSP, 8-state):
-----------------------PPPPPPP-GGGS-HHHHHHHHHHTT-TT--TTS-HHHHHHHHHHHHHH-SS---TTTT-GGGHHHHHHHHHHHHHHHS--S------------------GGG--TTSS----------HHHHHHHHHHHHHHHHHHHHHHHHSHHHHHHHHHHHHHHHHHHHHHHS-HHHHT--HHHHHHHHIIIIIIHHHHHHHHHHHHHT-TT-SS-HHHHHHHHHHHHHHHHHHHHTTHHHHHHHHHHHHTTS--TTHHHHHHHHHHHHHHHHHHTTHHHHHHHHHHHHHHHH-

Solvent-accessible surface area (backbone atoms only — not comparable to full-atom values): 19314 Å² total; per-residue (Å²): 138,78,84,83,88,83,88,87,88,84,90,86,81,88,85,80,92,80,80,88,77,76,78,77,78,72,80,80,77,82,69,73,81,86,59,53,65,68,59,54,52,50,51,40,55,74,69,64,53,88,82,65,69,83,88,57,57,63,68,58,55,44,53,55,49,52,54,50,65,71,68,47,97,63,85,74,61,35,86,81,81,36,58,84,49,38,68,53,51,56,52,52,53,52,52,56,52,50,71,75,63,76,86,77,86,90,80,89,83,89,85,87,85,90,78,96,69,93,72,83,82,69,80,88,71,78,73,82,83,74,71,76,79,69,88,67,75,88,73,78,58,56,69,57,53,51,48,53,52,50,52,52,50,49,52,51,50,52,52,50,50,53,47,63,67,33,69,66,45,51,52,50,51,53,52,48,53,54,49,50,51,54,53,47,49,53,74,75,38,68,44,78,82,72,72,61,54,68,68,58,45,51,50,51,45,45,46,59,70,45,46,45,17,48,52,50,8,31,52,55,34,61,73,66,68,53,88,84,59,83,57,39,66,44,48,22,18,49,43,36,27,51,52,45,53,53,52,53,48,41,47,74,72,41,58,58,62,53,49,54,66,49,45,72,61,46,76,76,58,92,60,81,72,67,52,54,63,54,48,53,53,52,43,53,49,51,47,47,67,72,54,53,68,50,63,41,54,50,14,52,52,45,32,52,51,45,62,70,76,103

Sequence (310 aa):
MSSPAKDTSMSAASPADADSASSASAPAPYSFKHWKKVELVDLCNKMHLEDVPIKEKKAVLIEFLEDHLYALPGPLDTEVDFPELRSFFDHTQYSENVANHTLHDAASDEDSENASAASTTNYNKLNFSEEKAADEPFLFNLQERFTDIVDCTKQLNENVQDFFSSLITITVLFQTVEFLLIVQDYFQRDPRARGYNIAGMVAVWLGAYVGLPVLFGYYFNFIRYDLLIEIDPMMLNVAKGLLFLLLAHCKSSGYLGATSHIMDNLTSVGNGTYLCDCCVIRYLGMLTDILGNIPFVFAVAGALITLYVF

Organism: Maudiozyma humilis (NCBI:txid51915)

Radius of gyration: 37.28 Å; Cα contacts (8 Å, |Δi|>4): 149; chains: 1; bounding box: 66×90×98 Å

pLDDT: mean 76.87, std 19.5, range [34.69, 97.75]

Mean predicted aligned error: 18.54 Å